Protein AF-0000000073597090 (afdb_homodimer)

pLDDT: mean 83.19, std 18.38, range [22.77, 97.94]

Sequence (238 aa):
MVLGLFCYRSVFRNMKIGVVEGKEKTKYEPANSCFFLFFLQVKAEFERRENRTFDIFQAIVYRTQVVAGINYFIKVQISDSYTGYAHLKVFQALPQEKQGPRLVSYETGKTRDDPLDYFMVLGLFCYRSVFRNMKIGVVEGKEKTKYEPANSCFFLFFLQVKAEFERRENRTFDIFQAIVYRTQVVAGINYFIKVQISDSYTGYAHLKVFQALPQEKQGPRLVSYETGKTRDDPLDYF

Foldseek 3Di:
DPPPVPPLPPVLQPDWAWEDDDPGDIDTDRDDPVVSVVQVVVQVVVCVVVVHHDPDDDHHYDYDDDAAFDWDWDWDQQDPDQQRIKTWIKTDGDVVVVDGIDTDDMDGRHGPPPDRDDD/DPPPVPPLPPVLQPDWAWEDDDPGDIDTDRDDPVVSVVQVVVQVVVCVVVVHHDPDDDHHYDYDDDAAFDWDWDWDQQDPDQQRIKTWIKTDGDVVVVDGIDTDDMDGRHGPPPDRDDD

Radius of gyration: 21.74 Å; Cα contacts (8 Å, |Δi|>4): 446; chains: 2; bounding box: 34×59×67 Å

Organism: Cairina moschata (NCBI:txid8855)

InterPro domains:
  IPR000010 Cystatin domain [PF00031] (42-111)
  IPR000010 Cystatin domain [cd00042] (41-81)
  IPR001713 Proteinase inhibitor I25A, stefin [PR00295] (46-65)
  IPR001713 Proteinase inhibitor I25A, stefin [PR00295] (66-85)
  IPR001713 Proteinase inhibitor I25A, stefin [PTHR11414] (23-119)
  IPR018073 Proteinase inhibitor I25, cystatin, conserved site [PS00287] (64-77)
  IPR046350 Cystatin superfamily [SSF54403] (42-119)

Solvent-accessible surface area (backbone atoms only — not comparable to full-atom values): 13532 Å² total; per-residue (Å²): 138,82,62,83,69,55,73,69,51,64,72,47,56,75,37,59,26,29,36,50,47,85,93,76,45,70,46,73,36,67,41,51,69,67,55,49,57,54,50,54,61,40,46,57,55,51,27,58,75,68,68,49,83,62,95,41,78,43,67,49,34,32,37,75,43,83,41,50,30,34,37,36,40,33,36,27,36,46,45,91,52,76,46,18,18,30,43,37,35,34,38,33,50,42,76,90,63,81,52,71,69,39,73,73,51,73,45,70,68,30,38,88,79,56,75,91,67,96,127,137,81,60,86,72,56,73,72,52,61,71,46,54,75,37,58,25,28,35,50,47,85,92,76,42,71,46,73,37,68,41,50,68,69,55,50,58,53,50,54,60,40,46,58,56,50,26,59,74,69,68,50,85,62,94,40,79,40,65,49,33,34,37,76,43,83,42,50,30,35,36,35,39,33,36,28,35,46,45,90,53,76,48,19,18,28,42,35,34,33,39,35,49,43,76,88,63,79,52,72,68,39,74,73,50,72,45,71,68,29,38,89,78,57,76,92,69,95,127

Secondary structure (DSSP, 8-state):
--GGGTHHHHGGGG-EEEEEETTTEEEEEEPPHHHHHHHHHHHHHHHHHHTS--S--EEEEEEEEEEEEEEEEEEEE-SSSTT-EEEEEEEEE-GGG----EEEEEEEEE-TTS-----/--GGGSTHHHHGGG-EEEEEETTTEEEEEEPPHHHHHHHHHHHHHHHHHHTS--S--EEEEEEEEEEEEEEEEEEEE-SSSTT-EEEEEEEEE-GGG----EEEEEEEEE-TTS-----

Structure (mmCIF, N/CA/C/O backbone):
data_AF-0000000073597090-model_v1
#
loop_
_entity.id
_entity.type
_entity.pdbx_description
1 polymer 'Cystatin domain-containing protein'
#
loop_
_atom_site.group_PDB
_atom_site.id
_atom_site.type_symbol
_atom_site.label_atom_id
_atom_site.label_alt_id
_atom_site.label_comp_id
_atom_site.label_asym_id
_atom_site.label_entity_id
_atom_site.label_seq_id
_atom_site.pdbx_PDB_ins_code
_atom_site.Cartn_x
_atom_site.Cartn_y
_atom_site.Cartn_z
_atom_site.occupancy
_atom_site.B_iso_or_equiv
_atom_site.auth_seq_id
_atom_site.auth_comp_id
_atom_site.auth_asym_id
_atom_site.auth_atom_id
_atom_site.pdbx_PDB_model_num
ATOM 1 N N . MET A 1 1 ? -8.562 -15.133 -33.469 1 23.02 1 MET A N 1
ATOM 2 C CA . MET A 1 1 ? -7.531 -16.078 -33.031 1 23.02 1 MET A CA 1
ATOM 3 C C . MET A 1 1 ? -7.535 -16.266 -31.531 1 23.02 1 MET A C 1
ATOM 5 O O . MET A 1 1 ? -7.141 -15.359 -30.781 1 23.02 1 MET A O 1
ATOM 9 N N . VAL A 1 2 ? -8.656 -16.797 -30.922 1 29.89 2 VAL A N 1
ATOM 10 C CA . VAL A 1 2 ? -9.453 -17.109 -29.734 1 29.89 2 VAL A CA 1
ATOM 11 C C . VAL A 1 2 ? -8.664 -18.016 -28.797 1 29.89 2 VAL A C 1
ATOM 13 O O . VAL A 1 2 ? -9.211 -18.562 -27.844 1 29.89 2 VAL A O 1
ATOM 16 N N . LEU A 1 3 ? -7.395 -18.469 -29.328 1 30.03 3 LEU A N 1
ATOM 17 C CA . LEU A 1 3 ? -6.617 -19.578 -28.781 1 30.03 3 LEU A CA 1
ATOM 18 C C . LEU A 1 3 ? -6.254 -19.312 -27.312 1 30.03 3 LEU A C 1
ATOM 20 O O . LEU A 1 3 ? -6.129 -20.25 -26.531 1 30.03 3 LEU A O 1
ATOM 24 N N . GLY A 1 4 ? -5.695 -18.125 -27.078 1 28.88 4 GLY A N 1
ATOM 25 C CA . GLY A 1 4 ? -4.859 -17.953 -25.906 1 28.88 4 GLY A CA 1
ATOM 26 C C . GLY A 1 4 ? -5.617 -18.125 -24.609 1 28.88 4 GLY A C 1
ATOM 27 O O . GLY A 1 4 ? -5.07 -17.891 -23.531 1 28.88 4 GLY A O 1
ATOM 28 N N . LEU A 1 5 ? -6.895 -18.062 -24.516 1 35.59 5 LEU A N 1
ATOM 29 C CA . LEU A 1 5 ? -7.816 -18.234 -23.391 1 35.59 5 LEU A CA 1
ATOM 30 C C . LEU A 1 5 ? -7.746 -19.656 -22.844 1 35.59 5 LEU A C 1
ATOM 32 O O . LEU A 1 5 ? -8.078 -19.891 -21.672 1 35.59 5 LEU A O 1
ATOM 36 N N . PHE A 1 6 ? -7.668 -20.688 -23.797 1 33.03 6 PHE A N 1
ATOM 37 C CA . PHE A 1 6 ? -7.961 -22.078 -23.484 1 33.03 6 PHE A CA 1
ATOM 38 C C . PHE A 1 6 ? -6.918 -22.656 -22.547 1 33.03 6 PHE A C 1
ATOM 40 O O . PHE A 1 6 ? -7.242 -23.484 -21.688 1 33.03 6 PHE A O 1
ATOM 47 N N . CYS A 1 7 ? -5.594 -22.688 -23.016 1 35.66 7 CYS A N 1
ATOM 48 C CA . CYS A 1 7 ? -4.562 -23.516 -22.391 1 35.66 7 CYS A CA 1
ATOM 49 C C . CYS A 1 7 ? -4.422 -23.172 -20.906 1 35.66 7 CYS A C 1
ATOM 51 O O . CYS A 1 7 ? -3.738 -23.875 -20.172 1 35.66 7 CYS A O 1
ATOM 53 N N . TYR A 1 8 ? -4.633 -21.953 -20.547 1 38.91 8 TYR A N 1
ATOM 54 C CA . TYR A 1 8 ? -4.465 -21.547 -19.156 1 38.91 8 TYR A CA 1
ATOM 55 C C . TYR A 1 8 ? -5.449 -22.281 -18.25 1 38.91 8 TYR A C 1
ATOM 57 O O . TYR A 1 8 ? -5.379 -22.172 -17.016 1 38.91 8 TYR A O 1
ATOM 65 N N . ARG A 1 9 ? -6.508 -22.766 -18.781 1 40.38 9 ARG A N 1
ATOM 66 C CA . ARG A 1 9 ? -7.602 -23.406 -18.047 1 40.38 9 ARG A CA 1
ATOM 67 C C . ARG A 1 9 ? -7.133 -24.672 -17.344 1 40.38 9 ARG A C 1
ATOM 69 O O . ARG A 1 9 ? -7.555 -24.953 -16.219 1 40.38 9 ARG A O 1
ATOM 76 N N . SER A 1 10 ? -6.703 -25.641 -18.141 1 41.78 10 SER A N 1
ATOM 77 C CA . SER A 1 10 ? -6.574 -27.031 -17.688 1 41.78 10 SER A CA 1
ATOM 78 C C . SER A 1 10 ? -5.5 -27.156 -16.625 1 41.78 10 SER A C 1
ATOM 80 O O . SER A 1 10 ? -5.637 -27.969 -15.688 1 41.78 10 SER A O 1
ATOM 82 N N . VAL A 1 11 ? -4.301 -26.625 -16.953 1 46.28 11 VAL A N 1
ATOM 83 C CA . VAL A 1 11 ? -3.166 -26.938 -16.094 1 46.28 11 VAL A CA 1
ATOM 84 C C . VAL A 1 11 ? -3.455 -26.484 -14.672 1 46.28 11 VAL A C 1
ATOM 86 O O . VAL A 1 11 ? -3.057 -27.141 -13.711 1 46.28 11 VAL A O 1
ATOM 89 N N . PHE A 1 12 ? -4.293 -25.453 -14.516 1 51.5 12 PHE A N 1
ATOM 90 C CA . PHE A 1 12 ? -4.449 -24.875 -13.18 1 51.5 12 PHE A CA 1
ATOM 91 C C . PHE A 1 12 ? -5.508 -25.641 -12.391 1 51.5 12 PHE A C 1
ATOM 93 O O . PHE A 1 12 ? -5.688 -25.391 -11.195 1 51.5 12 PHE A O 1
ATOM 100 N N . ARG A 1 13 ? -6.305 -26.406 -13.18 1 51.12 13 ARG A N 1
ATOM 101 C CA . ARG A 1 13 ? -7.438 -27.047 -12.523 1 51.12 13 ARG A CA 1
ATOM 102 C C . ARG A 1 13 ? -6.965 -27.953 -11.398 1 51.12 13 ARG A C 1
ATOM 104 O O . ARG A 1 13 ? -7.648 -28.109 -10.383 1 51.12 13 ARG A O 1
ATOM 111 N N . ASN A 1 14 ? -5.848 -28.531 -11.602 1 56.78 14 ASN A N 1
ATOM 112 C CA . ASN A 1 14 ? -5.508 -29.531 -10.594 1 56.78 14 ASN A CA 1
ATOM 113 C C . ASN A 1 14 ? -4.473 -29 -9.609 1 56.78 14 ASN A C 1
ATOM 115 O O . ASN A 1 14 ? -3.924 -29.75 -8.805 1 56.78 14 ASN A O 1
ATOM 119 N N . MET A 1 15 ? -4.25 -27.641 -9.68 1 69.94 15 MET A N 1
ATOM 120 C CA . MET A 1 15 ? -3.193 -27.203 -8.773 1 69.94 15 MET A CA 1
ATOM 121 C C . MET A 1 15 ? -3.775 -26.75 -7.438 1 69.94 15 MET A C 1
ATOM 123 O O . MET A 1 15 ? -4.723 -25.969 -7.402 1 69.94 15 MET A O 1
ATOM 127 N N . LYS A 1 16 ? -3.385 -27.594 -6.496 1 84 16 LYS A N 1
ATOM 128 C CA . LYS A 1 16 ? -3.783 -27.219 -5.145 1 84 16 LYS A CA 1
ATOM 129 C C . LYS A 1 16 ? -3.006 -25.984 -4.672 1 84 16 LYS A C 1
ATOM 131 O O . LYS A 1 16 ? -1.822 -25.844 -4.98 1 84 16 LYS A O 1
ATOM 136 N N . ILE A 1 17 ? -3.68 -25.109 -4.113 1 88.38 17 ILE A N 1
ATOM 137 C CA . ILE A 1 17 ? -3.049 -23.938 -3.523 1 88.38 17 ILE A CA 1
ATOM 138 C C . ILE A 1 17 ? -3.381 -23.875 -2.033 1 88.38 17 ILE A C 1
ATOM 140 O O . ILE A 1 17 ? -4.477 -24.25 -1.617 1 88.38 17 ILE A O 1
ATOM 144 N N . GLY A 1 18 ? -2.344 -23.469 -1.333 1 90.5 18 GLY A N 1
ATOM 145 C CA . GLY A 1 18 ? -2.594 -23.25 0.084 1 90.5 18 GLY A CA 1
ATOM 146 C C . GLY A 1 18 ? -3.256 -21.922 0.378 1 90.5 18 GLY A C 1
ATOM 147 O O . GLY A 1 18 ? -2.969 -20.922 -0.28 1 90.5 18 GLY A O 1
ATOM 148 N N . VAL A 1 19 ? -4.148 -21.953 1.386 1 88.56 19 VAL A N 1
ATOM 149 C CA . VAL A 1 19 ? -4.75 -20.719 1.899 1 88.56 19 VAL A CA 1
ATOM 150 C C . VAL A 1 19 ? -4.461 -20.594 3.393 1 88.56 19 VAL A C 1
ATOM 152 O O . VAL A 1 19 ? -4.734 -21.516 4.168 1 88.56 19 VAL A O 1
ATOM 155 N N . VAL A 1 20 ? -3.898 -19.484 3.73 1 88.31 20 VAL A N 1
ATOM 156 C CA . VAL A 1 20 ? -3.613 -19.25 5.141 1 88.31 20 VAL A CA 1
ATOM 157 C C . VAL A 1 20 ? -4.863 -18.719 5.84 1 88.31 20 VAL A C 1
ATOM 159 O O . VAL A 1 20 ? -5.391 -17.672 5.48 1 88.31 20 VAL A O 1
ATOM 162 N N . GLU A 1 21 ? -5.32 -19.516 6.664 1 80.69 21 GLU A N 1
ATOM 163 C CA . GLU A 1 21 ? -6.48 -19.141 7.469 1 80.69 21 GLU A CA 1
ATOM 164 C C . GLU A 1 21 ? -6.07 -18.719 8.875 1 80.69 21 GLU A C 1
ATOM 166 O O . GLU A 1 21 ? -5.449 -19.5 9.602 1 80.69 21 GLU A O 1
ATOM 171 N N . GLY A 1 22 ? -6.516 -17.562 9.273 1 71.06 22 GLY A N 1
ATOM 172 C CA . GLY A 1 22 ? -6.125 -17.062 10.586 1 71.06 22 GLY A CA 1
ATOM 173 C C . GLY A 1 22 ? -4.637 -16.797 10.695 1 71.06 22 GLY A C 1
ATOM 174 O O . GLY A 1 22 ? -4.031 -16.219 9.789 1 71.06 22 GLY A O 1
ATOM 175 N N . LYS A 1 23 ? -3.967 -17.062 11.891 1 66.44 23 LYS A N 1
ATOM 176 C CA . LYS A 1 23 ? -2.564 -16.734 12.148 1 66.44 23 LYS A CA 1
ATOM 177 C C . LYS A 1 23 ? -1.652 -17.859 11.672 1 66.44 23 LYS A C 1
ATOM 179 O O . LYS A 1 23 ? -0.468 -17.641 11.414 1 66.44 23 LYS A O 1
ATOM 184 N N . GLU A 1 24 ? -2.121 -19.047 11.445 1 70.88 24 GLU A N 1
ATOM 185 C CA . GLU A 1 24 ? -1.062 -20.031 11.211 1 70.88 24 GLU A CA 1
ATOM 186 C C . GLU A 1 24 ? -1.581 -21.234 10.422 1 70.88 24 GLU A C 1
ATOM 188 O O . GLU A 1 24 ? -0.804 -22.094 10.023 1 70.88 24 GLU A O 1
ATOM 193 N N . LYS A 1 25 ? -2.771 -21.328 10.211 1 81.06 25 LYS A N 1
ATOM 194 C CA . LYS A 1 25 ? -3.242 -22.578 9.609 1 81.06 25 LYS A CA 1
ATOM 195 C C . LYS A 1 25 ? -3.371 -22.438 8.102 1 81.06 25 LYS A C 1
ATOM 197 O O . LYS A 1 25 ? -3.971 -21.484 7.605 1 81.06 25 LYS A O 1
ATOM 202 N N . THR A 1 26 ? -2.598 -23.391 7.438 1 88.38 26 THR A N 1
ATOM 203 C CA . THR A 1 26 ? -2.697 -23.438 5.98 1 88.38 26 THR A CA 1
ATOM 204 C C . THR A 1 26 ? -3.578 -24.594 5.531 1 88.38 26 THR A C 1
ATOM 206 O O . THR A 1 26 ? -3.402 -25.734 5.988 1 88.38 26 THR A O 1
ATOM 209 N N . LYS A 1 27 ? -4.598 -24.297 4.766 1 90.12 27 LYS A N 1
ATOM 210 C CA . LYS A 1 27 ? -5.449 -25.312 4.148 1 90.12 27 LYS A CA 1
ATOM 211 C C . LYS A 1 27 ? -5.23 -25.359 2.637 1 90.12 27 LYS A C 1
ATOM 213 O O . LYS A 1 27 ? -5.25 -24.328 1.968 1 90.12 27 LYS A O 1
ATOM 218 N N . TYR A 1 28 ? -4.977 -26.516 2.244 1 88.62 28 TYR A N 1
ATOM 219 C CA . TYR A 1 28 ? -4.762 -26.672 0.81 1 88.62 28 TYR A CA 1
ATOM 220 C C . TYR A 1 28 ? -6.059 -27.031 0.099 1 88.62 28 TYR A C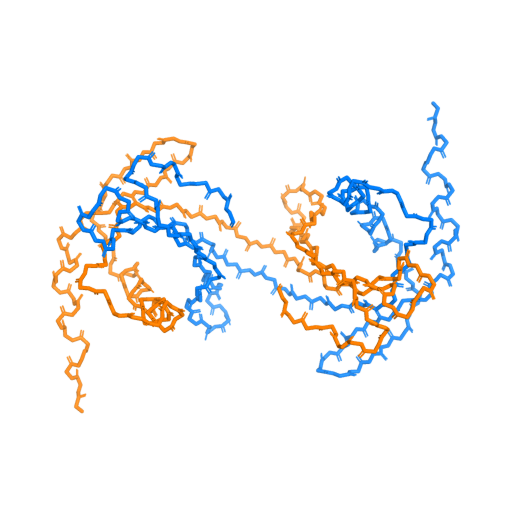 1
ATOM 222 O O . TYR A 1 28 ? -6.766 -27.953 0.523 1 88.62 28 TYR A O 1
ATOM 230 N N . GLU A 1 29 ? -6.422 -26.297 -0.803 1 84.69 29 GLU A N 1
ATOM 231 C CA . GLU A 1 29 ? -7.633 -26.516 -1.588 1 84.69 29 GLU A CA 1
ATOM 232 C C . GLU A 1 29 ? -7.375 -26.281 -3.074 1 84.69 29 GLU A C 1
ATOM 234 O O . GLU A 1 29 ? -6.371 -25.672 -3.449 1 84.69 29 GLU A O 1
ATOM 239 N N . PRO A 1 30 ? -8.25 -26.984 -3.838 1 81.69 30 PRO A N 1
ATOM 240 C CA . PRO A 1 30 ? -8.102 -26.672 -5.262 1 81.69 30 PRO A CA 1
ATOM 241 C C . PRO A 1 30 ? -8.25 -25.188 -5.566 1 81.69 30 PRO A C 1
ATOM 243 O O . PRO A 1 30 ? -9.086 -24.516 -4.957 1 81.69 30 PRO A O 1
ATOM 246 N N . ALA A 1 31 ? -7.305 -24.781 -6.316 1 76.25 31 ALA A N 1
ATOM 247 C CA . ALA A 1 31 ? -7.402 -23.375 -6.668 1 76.25 31 ALA A CA 1
ATOM 248 C C . ALA A 1 31 ? -8.656 -23.094 -7.492 1 76.25 31 ALA A C 1
ATOM 250 O O . ALA A 1 31 ? -9 -23.875 -8.391 1 76.25 31 ALA A O 1
ATOM 251 N N . ASN A 1 32 ? -9.281 -22.109 -6.977 1 76.88 32 ASN A N 1
ATOM 252 C CA . ASN A 1 32 ? -10.461 -21.719 -7.754 1 76.88 32 ASN A CA 1
ATOM 253 C C . ASN A 1 32 ? -10.078 -20.969 -9.016 1 76.88 32 ASN A C 1
ATOM 255 O O . ASN A 1 32 ? -8.977 -20.406 -9.109 1 76.88 32 ASN A O 1
ATOM 259 N N . SER A 1 33 ? -10.93 -21.172 -9.984 1 73.44 33 SER A N 1
ATOM 260 C CA . SER A 1 33 ? -10.688 -20.547 -11.289 1 73.44 33 SER A CA 1
ATOM 261 C C . SER A 1 33 ? -10.492 -19.047 -11.156 1 73.44 33 SER A C 1
ATOM 263 O O . SER A 1 33 ? -9.688 -18.453 -11.875 1 73.44 33 SER A O 1
ATOM 265 N N . CYS A 1 34 ? -11.227 -18.438 -10.234 1 72.88 34 CYS A N 1
ATOM 266 C CA . CYS A 1 34 ? -11.148 -16.984 -10.07 1 72.88 34 CYS A CA 1
ATOM 267 C C . CYS A 1 34 ? -9.742 -16.562 -9.648 1 72.88 34 CYS A C 1
ATOM 269 O O . CYS A 1 34 ? -9.203 -15.586 -10.172 1 72.88 34 CYS A O 1
ATOM 271 N N . PHE A 1 35 ? -9.148 -17.281 -8.789 1 81.12 35 PHE A N 1
ATOM 272 C CA . PHE A 1 35 ? -7.801 -16.969 -8.336 1 81.12 35 PHE A CA 1
ATOM 273 C C . PHE A 1 35 ? -6.801 -17.078 -9.477 1 81.12 35 PHE A C 1
ATOM 275 O O . PHE A 1 35 ? -5.961 -16.188 -9.656 1 81.12 35 PHE A O 1
ATOM 282 N N . PHE A 1 36 ? -6.949 -18.016 -10.242 1 78.5 36 PHE A N 1
ATOM 283 C CA . PHE A 1 36 ? -5.945 -18.266 -11.273 1 78.5 36 PHE A CA 1
ATOM 284 C C . PHE A 1 36 ? -6.023 -17.203 -12.367 1 78.5 36 PHE A C 1
ATOM 286 O O . PHE A 1 36 ? -4.996 -16.781 -12.898 1 78.5 36 PHE A O 1
ATOM 293 N N . LEU A 1 37 ? -7.238 -16.938 -12.68 1 77 37 LEU A N 1
ATOM 294 C CA . LEU A 1 37 ? -7.383 -15.867 -13.664 1 77 37 LEU A CA 1
ATOM 295 C C . LEU A 1 37 ? -6.703 -14.594 -13.18 1 77 37 LEU A C 1
ATOM 297 O O . LEU A 1 37 ? -5.973 -13.945 -13.93 1 77 37 LEU A O 1
ATOM 301 N N . PHE A 1 38 ? -7.027 -14.352 -11.977 1 82.88 38 PHE A N 1
ATOM 302 C CA . PHE A 1 38 ? -6.438 -13.211 -11.281 1 82.88 38 PHE A CA 1
ATOM 303 C C . PHE A 1 38 ? -4.918 -13.328 -11.25 1 82.88 38 PHE A C 1
ATOM 305 O O . PHE A 1 38 ? -4.211 -12.375 -11.586 1 82.88 38 PHE A O 1
ATOM 312 N N . PHE A 1 39 ? -4.418 -14.469 -11.039 1 85.62 39 PHE A N 1
ATOM 313 C CA . PHE A 1 39 ? -3.006 -14.75 -10.812 1 85.62 39 PHE A CA 1
ATOM 314 C C . PHE A 1 39 ? -2.223 -14.672 -12.117 1 85.62 39 PHE A C 1
ATOM 316 O O . PHE A 1 39 ? -1.116 -14.133 -12.148 1 85.62 39 PHE A O 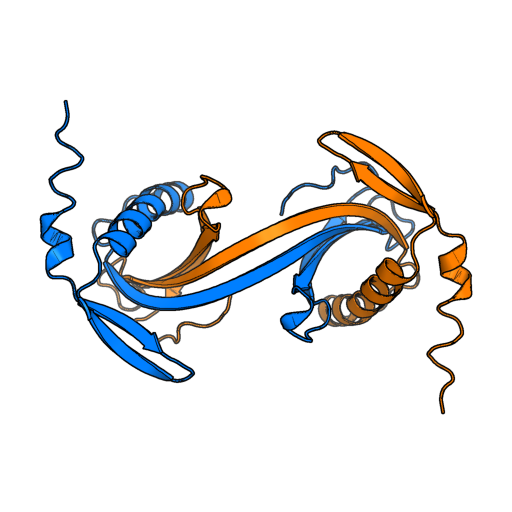1
ATOM 323 N N . LEU A 1 40 ? -2.775 -15.039 -13.117 1 82.06 40 LEU A N 1
ATOM 324 C CA . LEU A 1 40 ? -2.082 -15.047 -14.406 1 82.06 40 LEU A CA 1
ATOM 325 C C . LEU A 1 40 ? -1.907 -13.633 -14.938 1 82.06 40 LEU A C 1
ATOM 327 O O . LEU A 1 40 ? -0.925 -13.336 -15.617 1 82.06 40 LEU A O 1
ATOM 331 N N . GLN A 1 41 ? -2.857 -12.828 -14.641 1 86.5 41 GLN A N 1
ATOM 332 C CA . GLN A 1 41 ? -2.732 -11.438 -15.062 1 86.5 41 GLN A CA 1
ATOM 333 C C . GLN A 1 41 ? -1.528 -10.773 -14.406 1 86.5 41 GLN A C 1
ATOM 335 O O . GLN A 1 41 ? -0.873 -9.922 -15.016 1 86.5 41 GLN A O 1
ATOM 340 N N . VAL A 1 42 ? -1.227 -11.164 -13.297 1 92.12 42 VAL A N 1
ATOM 341 C CA . VAL A 1 42 ? -0.156 -10.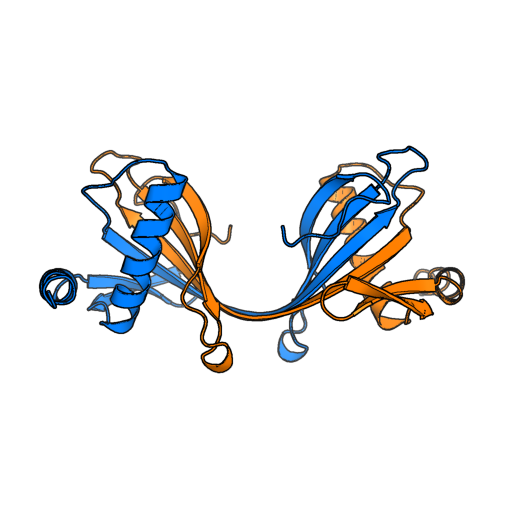523 -12.539 1 92.12 42 VAL A CA 1
ATOM 342 C C . VAL A 1 42 ? 1.197 -11.055 -13.008 1 92.12 42 VAL A C 1
ATOM 344 O O . VAL A 1 42 ? 2.225 -10.391 -12.836 1 92.12 42 VAL A O 1
ATOM 347 N N . LYS A 1 43 ? 1.192 -12.203 -13.617 1 92.69 43 LYS A N 1
ATOM 348 C CA . LYS A 1 43 ? 2.443 -12.773 -14.109 1 92.69 43 LYS A CA 1
ATOM 349 C C . LYS A 1 43 ? 3.084 -11.867 -15.164 1 92.69 43 LYS A C 1
ATOM 351 O O . LYS A 1 43 ? 4.289 -11.617 -15.117 1 92.69 43 LYS A O 1
ATOM 356 N N . ALA A 1 44 ? 2.281 -11.445 -16.062 1 91.38 44 ALA A N 1
ATOM 357 C CA . ALA A 1 44 ? 2.791 -10.594 -17.141 1 91.38 44 ALA A CA 1
ATOM 358 C C . ALA A 1 44 ? 3.457 -9.344 -16.562 1 91.38 44 ALA A C 1
ATOM 360 O O . ALA A 1 44 ? 4.539 -8.953 -17.016 1 91.38 44 ALA A O 1
ATOM 361 N N . GLU A 1 45 ? 2.752 -8.758 -15.68 1 93.88 45 GLU A N 1
ATOM 362 C CA . GLU A 1 45 ? 3.303 -7.559 -15.062 1 93.88 45 GLU A CA 1
ATOM 363 C C . GLU A 1 45 ? 4.586 -7.867 -14.297 1 93.88 45 GLU A C 1
ATOM 365 O O . GLU A 1 45 ? 5.547 -7.098 -14.344 1 93.88 45 GLU A O 1
ATOM 370 N N . PHE A 1 46 ? 4.645 -8.906 -13.641 1 95.94 46 PHE A N 1
ATOM 371 C CA . PHE A 1 46 ? 5.824 -9.328 -12.898 1 95.94 46 PHE A CA 1
ATOM 372 C C . PHE A 1 46 ? 7.008 -9.539 -13.836 1 95.94 46 PHE A C 1
ATOM 374 O O . PHE A 1 46 ? 8.109 -9.047 -13.57 1 95.94 46 PHE A O 1
ATOM 381 N N . GLU A 1 47 ? 6.742 -10.133 -14.891 1 96.38 47 GLU A N 1
ATOM 382 C CA . GLU A 1 47 ? 7.785 -10.398 -15.875 1 96.38 47 GLU A CA 1
ATOM 383 C C . GLU A 1 47 ? 8.289 -9.109 -16.516 1 96.38 47 GLU A C 1
ATOM 385 O O . GLU A 1 47 ? 9.484 -8.961 -16.766 1 96.38 47 GLU A O 1
ATOM 390 N N . ARG A 1 48 ? 7.438 -8.258 -16.734 1 94.38 48 ARG A N 1
ATOM 391 C CA . ARG A 1 48 ? 7.836 -6.961 -17.281 1 94.38 48 ARG A CA 1
ATOM 392 C C . ARG A 1 48 ? 8.742 -6.215 -16.312 1 94.38 48 ARG A C 1
ATOM 394 O O . ARG A 1 48 ? 9.773 -5.668 -16.703 1 94.38 48 ARG A O 1
ATOM 401 N N . ARG A 1 49 ? 8.391 -6.262 -15.125 1 94.25 49 ARG A N 1
ATOM 402 C CA . ARG A 1 49 ? 9.164 -5.527 -14.125 1 94.25 49 ARG A CA 1
ATOM 403 C C . ARG A 1 49 ? 10.516 -6.184 -13.883 1 94.25 49 ARG A C 1
ATOM 405 O O . ARG A 1 49 ? 11.523 -5.496 -13.68 1 94.25 49 ARG A O 1
ATOM 412 N N . GLU A 1 50 ? 10.57 -7.434 -13.867 1 95.94 50 GLU A N 1
ATOM 413 C CA . GLU A 1 50 ? 11.82 -8.18 -13.703 1 95.94 50 GLU A CA 1
ATOM 414 C C . GLU A 1 50 ? 12.617 -8.211 -15 1 95.94 50 GLU A C 1
ATOM 416 O O . GLU A 1 50 ? 13.781 -8.609 -15.008 1 95.94 50 GLU A O 1
ATOM 421 N N . ASN A 1 51 ? 11.977 -7.758 -15.984 1 95.5 51 ASN A N 1
ATOM 422 C CA . ASN A 1 51 ? 12.578 -7.758 -17.312 1 95.5 51 ASN A CA 1
ATOM 423 C C . ASN A 1 51 ? 13.078 -9.148 -17.703 1 95.5 51 ASN A C 1
ATOM 425 O O . ASN A 1 51 ? 14.219 -9.289 -18.156 1 95.5 51 ASN A O 1
ATOM 429 N N . ARG A 1 52 ? 12.328 -10.188 -17.484 1 95.25 52 ARG A N 1
ATOM 430 C CA . ARG A 1 52 ? 12.594 -11.57 -17.875 1 95.25 52 ARG A CA 1
ATOM 431 C C . ARG A 1 52 ? 11.328 -12.414 -17.797 1 95.25 52 ARG A C 1
ATOM 433 O O . ARG A 1 52 ? 10.352 -12.016 -17.172 1 95.25 52 ARG A O 1
ATOM 440 N N . THR A 1 53 ? 11.359 -13.531 -18.453 1 94.81 53 THR A N 1
ATOM 441 C CA . THR A 1 53 ? 10.25 -14.477 -18.406 1 94.81 53 THR A CA 1
ATOM 442 C C . THR A 1 53 ? 10.555 -15.625 -17.438 1 94.81 53 THR A C 1
ATOM 444 O O . THR A 1 53 ? 11.719 -15.906 -17.156 1 94.81 53 THR A O 1
ATOM 447 N N . PHE A 1 54 ? 9.562 -16.172 -16.953 1 93.69 54 PHE A N 1
ATOM 448 C CA . PHE A 1 54 ? 9.703 -17.281 -16.016 1 93.69 54 PHE A CA 1
ATOM 449 C C . PHE A 1 54 ? 8.977 -18.516 -16.531 1 93.69 54 PHE A C 1
ATOM 451 O O . PHE A 1 54 ? 7.766 -18.469 -16.766 1 93.69 54 PHE A O 1
ATOM 458 N N . ASP A 1 55 ? 9.703 -19.578 -16.641 1 93.94 55 ASP A N 1
ATOM 459 C CA . ASP A 1 55 ? 9.102 -20.844 -17.062 1 93.94 55 ASP A CA 1
ATOM 460 C C . ASP A 1 55 ? 8.227 -21.438 -15.961 1 93.94 55 ASP A C 1
ATOM 462 O O . ASP A 1 55 ? 7.246 -22.141 -16.25 1 93.94 55 ASP A O 1
ATOM 466 N N . ILE A 1 56 ? 8.68 -21.234 -14.812 1 93.44 56 ILE A N 1
ATOM 467 C CA . ILE A 1 56 ? 7.914 -21.656 -13.641 1 93.44 56 ILE A CA 1
ATOM 468 C C . ILE A 1 56 ? 7.266 -20.438 -12.984 1 93.44 56 ILE A C 1
ATOM 470 O O . ILE A 1 56 ? 7.918 -19.422 -12.797 1 93.44 56 ILE A O 1
ATOM 474 N N . PHE A 1 57 ? 6.039 -20.531 -12.68 1 93.75 57 PHE A N 1
ATOM 475 C CA . PHE A 1 57 ? 5.262 -19.516 -11.977 1 93.75 57 PHE A CA 1
ATOM 476 C C . PHE A 1 57 ? 4.055 -20.141 -11.281 1 93.75 57 PHE A C 1
ATOM 478 O O . PHE A 1 57 ? 2.93 -20.047 -11.773 1 93.75 57 PHE A O 1
ATOM 485 N N . GLN A 1 58 ? 4.363 -20.766 -10.156 1 92.38 58 GLN A N 1
ATOM 486 C CA . GLN A 1 58 ? 3.354 -21.578 -9.484 1 92.38 58 GLN A CA 1
ATOM 487 C C . GLN A 1 58 ? 3.014 -21 -8.109 1 92.38 58 GLN A C 1
ATOM 489 O O . GLN A 1 58 ? 3.891 -20.859 -7.258 1 92.38 58 GLN A O 1
ATOM 494 N N . ALA A 1 59 ? 1.77 -20.672 -7.984 1 93.69 59 ALA A N 1
ATOM 495 C CA . ALA A 1 59 ? 1.313 -20.219 -6.676 1 93.69 59 ALA A CA 1
ATOM 496 C C . ALA A 1 59 ? 1.322 -21.359 -5.656 1 93.69 59 ALA A C 1
ATOM 498 O O . ALA A 1 59 ? 0.77 -22.422 -5.914 1 93.69 59 ALA A O 1
ATOM 499 N N . ILE A 1 60 ? 1.91 -21.125 -4.551 1 93.62 60 ILE A N 1
ATOM 500 C CA . ILE A 1 60 ? 2.072 -22.156 -3.537 1 93.62 60 ILE A CA 1
ATOM 501 C C . ILE A 1 60 ? 1.052 -21.953 -2.42 1 93.62 60 ILE A C 1
ATOM 503 O O . ILE A 1 60 ? 0.359 -22.891 -2.021 1 93.62 60 ILE A O 1
ATOM 507 N N . VAL A 1 61 ? 0.985 -20.812 -1.874 1 93.31 61 VAL A N 1
ATOM 508 C CA . VAL A 1 61 ? 0.082 -20.438 -0.788 1 93.31 61 VAL A CA 1
ATOM 509 C C . VAL A 1 61 ? -0.206 -18.953 -0.836 1 93.31 61 VAL A C 1
ATOM 511 O O . VAL A 1 61 ? 0.623 -18.156 -1.307 1 93.31 61 VAL A O 1
ATOM 514 N N . TYR A 1 62 ? -1.399 -18.594 -0.346 1 93.06 62 TYR A N 1
ATOM 515 C CA . TYR A 1 62 ? -1.675 -17.156 -0.293 1 93.06 62 TYR A CA 1
ATOM 516 C C . TYR A 1 62 ? -2.51 -16.812 0.932 1 93.06 62 TYR A C 1
ATOM 518 O O . TYR A 1 62 ? -3.109 -17.688 1.555 1 93.06 62 TYR A O 1
ATOM 526 N N . ARG A 1 63 ? -2.412 -15.617 1.251 1 92.75 63 ARG A N 1
ATOM 527 C CA . ARG A 1 63 ? -3.193 -14.992 2.316 1 92.75 63 ARG A CA 1
ATOM 528 C C . ARG A 1 63 ? -3.873 -13.719 1.827 1 92.75 63 ARG A C 1
ATOM 530 O O . ARG A 1 63 ? -3.289 -12.961 1.055 1 92.75 63 ARG A O 1
ATOM 537 N N . THR A 1 64 ? -5.086 -13.547 2.326 1 91.38 64 THR A N 1
ATOM 538 C CA . THR A 1 64 ? -5.805 -12.336 1.931 1 91.38 64 THR A CA 1
ATOM 539 C C . THR A 1 64 ? -5.926 -11.375 3.105 1 91.38 64 THR A C 1
ATOM 541 O O . THR A 1 64 ? -5.934 -11.789 4.266 1 91.38 64 THR A O 1
ATOM 544 N N . GLN A 1 65 ? -6.012 -10.07 2.775 1 88.75 65 GLN A N 1
ATOM 545 C CA . GLN A 1 65 ? -6.277 -9.016 3.742 1 88.75 65 GLN A CA 1
ATOM 546 C C . GLN A 1 65 ? -7.246 -7.98 3.172 1 88.75 65 GLN A C 1
ATOM 548 O O . GLN A 1 65 ? -6.957 -7.34 2.158 1 88.75 65 GLN A O 1
ATOM 553 N N . VAL A 1 66 ? -8.398 -7.879 3.838 1 89.5 66 VAL A N 1
ATOM 554 C CA . VAL A 1 66 ? -9.336 -6.836 3.441 1 89.5 66 VAL A CA 1
ATOM 555 C C . VAL A 1 66 ? -8.781 -5.469 3.83 1 89.5 66 VAL A C 1
ATOM 557 O O . VAL A 1 66 ? -8.375 -5.258 4.977 1 89.5 66 VAL A O 1
ATOM 560 N N . VAL A 1 67 ? -8.688 -4.648 2.797 1 89.19 67 VAL A N 1
ATOM 561 C CA . VAL A 1 67 ? -8.258 -3.277 3.053 1 89.19 67 VAL A CA 1
ATOM 562 C C . VAL A 1 67 ? -9.352 -2.303 2.627 1 89.19 67 VAL A C 1
ATOM 564 O O . VAL A 1 67 ? -9.859 -2.377 1.504 1 89.19 67 VAL A O 1
ATOM 567 N N . ALA A 1 68 ? -9.766 -1.488 3.537 1 91.12 68 ALA A N 1
ATOM 568 C CA . ALA A 1 68 ? -10.773 -0.459 3.291 1 91.12 68 ALA A CA 1
ATOM 569 C C . ALA A 1 68 ? -10.461 0.811 4.078 1 91.12 68 ALA A C 1
ATOM 571 O O . ALA A 1 68 ? -10.32 0.772 5.301 1 91.12 68 ALA A O 1
ATOM 572 N N . GLY A 1 69 ? -10.289 1.934 3.34 1 91.56 69 GLY A N 1
ATOM 573 C CA . GLY A 1 69 ? -9.984 3.201 3.986 1 91.56 69 GLY A CA 1
ATOM 574 C C . GLY A 1 69 ? -9.602 4.293 3.006 1 91.56 69 GLY A C 1
ATOM 575 O O . GLY A 1 69 ? -10.086 4.32 1.876 1 91.56 69 GLY A O 1
ATOM 576 N N . ILE A 1 70 ? -8.852 5.223 3.533 1 91.75 70 ILE A N 1
ATOM 577 C CA . ILE A 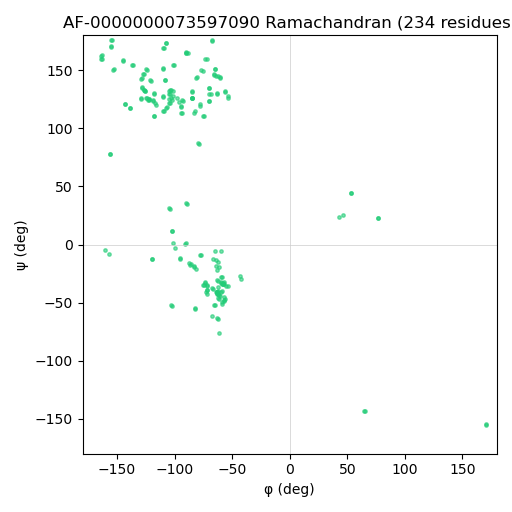1 70 ? -8.445 6.375 2.736 1 91.75 70 ILE A CA 1
ATOM 578 C C . ILE A 1 70 ? -6.934 6.566 2.84 1 91.75 70 ILE A C 1
ATOM 580 O O . ILE A 1 70 ? -6.375 6.574 3.941 1 91.75 70 ILE A O 1
ATOM 584 N N . ASN A 1 71 ? -6.363 6.598 1.656 1 92.75 71 ASN A N 1
ATOM 585 C CA . ASN A 1 71 ? -4.984 7.074 1.607 1 92.75 71 ASN A CA 1
ATOM 586 C C . ASN A 1 71 ? -4.918 8.594 1.533 1 92.75 71 ASN A C 1
ATOM 588 O O . ASN A 1 71 ? -5.617 9.211 0.728 1 92.75 71 ASN A O 1
ATOM 592 N N . TYR A 1 72 ? -4.102 9.164 2.377 1 92.75 72 TYR A N 1
ATOM 593 C CA . TYR A 1 72 ? -3.764 10.578 2.318 1 92.75 72 TYR A CA 1
ATOM 594 C C . TYR A 1 72 ? -2.344 10.781 1.798 1 92.75 72 TYR A C 1
ATOM 596 O O . TYR A 1 72 ? -1.382 10.305 2.402 1 92.75 72 TYR A O 1
ATOM 604 N N . PHE A 1 73 ? -2.199 11.445 0.684 1 95.19 73 PHE A N 1
ATOM 605 C CA . PHE A 1 73 ? -0.909 11.938 0.219 1 95.19 73 PHE A CA 1
ATOM 606 C C . PHE A 1 73 ? -0.698 13.391 0.648 1 95.19 73 PHE A C 1
ATOM 608 O O . PHE A 1 73 ? -1.453 14.273 0.246 1 95.19 73 PHE A O 1
ATOM 615 N N . ILE A 1 74 ? 0.312 13.539 1.419 1 94.88 74 ILE A N 1
ATOM 616 C CA . ILE A 1 74 ? 0.473 14.852 2.047 1 94.88 74 ILE A CA 1
ATOM 617 C C . ILE A 1 74 ? 1.851 15.414 1.712 1 94.88 74 ILE A C 1
ATOM 619 O O . ILE A 1 74 ? 2.869 14.75 1.915 1 94.88 74 ILE A O 1
ATOM 623 N N . LYS A 1 75 ? 1.852 16.531 1.209 1 96.25 75 LYS A N 1
ATOM 624 C CA . LYS A 1 75 ? 3.094 17.297 1.117 1 96.25 75 LYS A CA 1
ATOM 625 C C . LYS A 1 75 ? 3.369 18.062 2.41 1 96.25 75 LYS A C 1
ATOM 627 O O . LYS A 1 75 ? 2.525 18.828 2.873 1 96.25 75 LYS A O 1
ATOM 632 N N . VAL A 1 76 ? 4.57 17.828 2.922 1 96.38 76 VAL A N 1
ATOM 633 C CA . VAL A 1 76 ? 4.922 18.391 4.219 1 96.38 76 VAL A CA 1
ATOM 634 C C . VAL A 1 76 ? 6.234 19.172 4.105 1 96.38 76 VAL A C 1
ATOM 636 O O . VAL A 1 76 ? 7.199 18.672 3.516 1 96.38 76 VAL A O 1
ATOM 639 N N . GLN A 1 77 ? 6.234 20.312 4.629 1 96.38 77 GLN A N 1
ATOM 640 C CA . GLN A 1 77 ? 7.492 21.031 4.797 1 96.38 77 GLN A CA 1
ATOM 641 C C . GLN A 1 77 ? 8.195 20.609 6.082 1 96.38 77 GLN A C 1
ATOM 643 O O . GLN A 1 77 ? 7.609 20.672 7.164 1 96.38 77 GLN A O 1
ATOM 648 N N . ILE A 1 78 ? 9.461 20.203 5.867 1 97.38 78 ILE A N 1
ATOM 649 C CA . ILE A 1 78 ? 10.141 19.688 7.051 1 97.38 78 ILE A CA 1
ATOM 650 C C . ILE A 1 78 ? 11.383 20.531 7.344 1 97.38 78 ILE A C 1
ATOM 652 O O . ILE A 1 78 ? 12.016 20.359 8.383 1 97.38 78 ILE A O 1
ATOM 656 N N . SER A 1 79 ? 11.75 21.312 6.449 1 97.06 79 SER A N 1
ATOM 657 C CA . SER A 1 79 ? 12.812 22.297 6.684 1 97.06 79 SER A CA 1
ATOM 658 C C . SER A 1 79 ? 12.68 23.5 5.75 1 97.06 79 SER A C 1
ATOM 660 O O . SER A 1 79 ? 11.812 23.5 4.871 1 97.06 79 SER A O 1
ATOM 662 N N . ASP A 1 80 ? 13.555 24.469 5.949 1 96.44 80 ASP A N 1
ATOM 663 C CA . ASP A 1 80 ? 13.508 25.672 5.133 1 96.44 80 ASP A CA 1
ATOM 664 C C . ASP A 1 80 ? 14.383 25.531 3.889 1 96.44 80 ASP A C 1
ATOM 666 O O . ASP A 1 80 ? 14.43 26.422 3.049 1 96.44 80 ASP A O 1
ATOM 670 N N . SER A 1 81 ? 14.977 24.422 3.754 1 96.88 81 SER A N 1
ATOM 671 C CA . SER A 1 81 ? 15.781 24.203 2.561 1 96.88 81 SER A CA 1
ATOM 672 C C . SER A 1 81 ? 14.906 23.984 1.331 1 96.88 81 SER A C 1
ATOM 674 O O . SER A 1 81 ? 13.711 23.703 1.454 1 96.88 81 SER A O 1
ATOM 676 N N . TYR A 1 82 ? 15.508 24.188 0.159 1 97.69 82 TYR A N 1
ATOM 677 C CA . TYR A 1 82 ? 14.812 24 -1.108 1 97.69 82 TYR A CA 1
ATOM 678 C C . TYR A 1 82 ? 14.273 22.578 -1.232 1 97.69 82 TYR A C 1
ATOM 680 O O . TYR A 1 82 ? 13.18 22.375 -1.774 1 97.69 82 TYR A O 1
ATOM 688 N N . THR A 1 83 ? 14.945 21.609 -0.7 1 97.88 83 THR A N 1
ATOM 689 C CA . THR A 1 83 ? 14.516 20.203 -0.711 1 97.88 83 THR A CA 1
ATOM 690 C C . THR A 1 83 ? 13.992 19.797 0.66 1 97.88 83 THR A C 1
ATOM 692 O O . THR A 1 83 ? 14.203 18.656 1.091 1 97.88 83 THR A O 1
ATOM 695 N N . GLY A 1 84 ? 13.43 20.812 1.3 1 97.75 84 GLY A N 1
ATOM 696 C CA . GLY A 1 84 ? 12.945 20.609 2.656 1 97.75 84 GLY A CA 1
ATOM 697 C C . GLY A 1 84 ? 11.508 20.141 2.715 1 97.75 84 GLY A C 1
ATOM 698 O O . GLY A 1 84 ? 10.75 20.562 3.592 1 97.75 84 GLY A O 1
ATOM 699 N N . TYR A 1 85 ? 11.141 19.312 1.71 1 97.81 85 TYR A N 1
ATOM 700 C CA . TYR A 1 85 ? 9.773 18.797 1.681 1 97.81 85 TYR A CA 1
ATOM 701 C C . TYR A 1 85 ? 9.766 17.266 1.638 1 97.81 85 TYR A C 1
ATOM 703 O O . TYR A 1 85 ? 10.703 16.656 1.131 1 97.81 85 TYR A O 1
ATOM 711 N N . ALA A 1 86 ? 8.734 16.719 2.197 1 97.69 86 ALA A N 1
ATOM 712 C CA . ALA A 1 86 ? 8.469 15.289 2.15 1 97.69 86 ALA A CA 1
ATOM 713 C C . ALA A 1 86 ? 7.066 15.008 1.623 1 97.69 86 ALA A C 1
ATOM 715 O O . ALA A 1 86 ? 6.152 15.805 1.813 1 97.69 86 ALA A O 1
ATOM 716 N N . HIS A 1 87 ? 6.895 13.984 0.962 1 97.94 87 HIS A N 1
ATOM 717 C CA . HIS A 1 87 ? 5.59 13.422 0.621 1 97.94 87 HIS A CA 1
ATOM 718 C C . HIS A 1 87 ? 5.285 12.195 1.465 1 97.94 87 HIS A C 1
ATOM 720 O O . HIS A 1 87 ? 6.043 11.219 1.446 1 97.94 87 HIS A O 1
ATOM 726 N N . LEU A 1 88 ? 4.199 12.305 2.145 1 96.94 88 LEU A N 1
ATOM 727 C CA . LEU A 1 88 ? 3.797 11.203 3.012 1 96.94 88 LEU A CA 1
ATOM 728 C C . LEU A 1 88 ? 2.59 10.469 2.434 1 96.94 88 LEU A C 1
ATOM 730 O O . LEU A 1 88 ? 1.676 11.102 1.896 1 96.94 88 LEU A O 1
ATOM 734 N N . LYS A 1 89 ? 2.611 9.219 2.578 1 95.5 89 LYS A N 1
ATOM 735 C CA . LYS A 1 89 ? 1.423 8.391 2.385 1 95.5 89 LYS A CA 1
ATOM 736 C C . LYS A 1 89 ? 0.92 7.836 3.713 1 95.5 89 LYS A C 1
ATOM 738 O O . LYS A 1 89 ? 1.61 7.047 4.363 1 95.5 89 LYS A O 1
ATOM 743 N N . VAL A 1 90 ? -0.272 8.297 4.062 1 94.31 90 VAL A N 1
ATOM 744 C CA . VAL A 1 90 ? -0.88 7.898 5.328 1 94.31 90 VAL A CA 1
ATOM 745 C C . VAL A 1 90 ? -2.184 7.152 5.062 1 94.31 90 VAL A C 1
ATOM 747 O O . VAL A 1 90 ? -3.027 7.617 4.289 1 94.31 90 VAL A O 1
ATOM 750 N N . PHE A 1 91 ? -2.318 6.023 5.688 1 93.12 91 PHE A N 1
ATOM 751 C CA . PHE A 1 91 ? -3.539 5.238 5.547 1 93.12 91 PHE A CA 1
ATOM 752 C C . PHE A 1 91 ? -4.41 5.363 6.793 1 93.12 91 PHE A C 1
ATOM 754 O O . PHE A 1 91 ? -3.916 5.234 7.918 1 93.12 91 PHE A O 1
ATOM 761 N N . GLN A 1 92 ? -5.645 5.68 6.535 1 91.12 92 GLN A N 1
ATOM 762 C CA . GLN A 1 92 ? -6.668 5.672 7.578 1 91.12 92 GLN A CA 1
ATOM 763 C C . GLN A 1 92 ? -7.762 4.656 7.27 1 91.12 92 GLN A C 1
ATOM 765 O O . GLN A 1 92 ? -8.547 4.844 6.336 1 91.12 92 G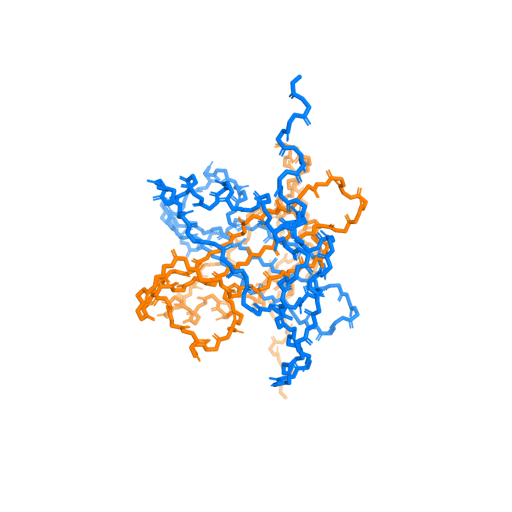LN A O 1
ATOM 770 N N . ALA A 1 93 ? -7.773 3.662 8.039 1 89.5 93 ALA A N 1
ATOM 771 C CA . ALA A 1 93 ? -8.789 2.631 7.859 1 89.5 93 ALA A CA 1
ATOM 772 C C . ALA A 1 93 ? -10.188 3.186 8.125 1 89.5 93 ALA A C 1
ATOM 774 O O . ALA A 1 93 ? -10.352 4.102 8.938 1 89.5 93 ALA A O 1
ATOM 775 N N . LEU A 1 94 ? -11.125 2.672 7.531 1 86.06 94 LEU A N 1
ATOM 776 C CA . LEU A 1 94 ? -12.508 3.051 7.801 1 86.06 94 LEU A CA 1
ATOM 777 C C . LEU A 1 94 ? -12.875 2.762 9.25 1 86.06 94 LEU A C 1
ATOM 779 O O . LEU A 1 94 ? -12.281 1.888 9.883 1 86.06 94 LEU A O 1
ATOM 783 N N . PRO A 1 95 ? -13.672 3.613 9.836 1 72.31 95 PRO A N 1
ATOM 784 C CA . PRO A 1 95 ? -13.984 3.623 11.266 1 72.31 95 PRO A CA 1
ATOM 785 C C . PRO A 1 95 ? -14.227 2.223 11.828 1 72.31 95 PRO A C 1
ATOM 787 O O . PRO A 1 95 ? -13.93 1.963 12.992 1 72.31 95 PRO A O 1
ATOM 790 N N . GLN A 1 96 ? -14.664 1.371 11.164 1 68.12 96 GLN A N 1
ATOM 791 C CA . GLN A 1 96 ? -14.984 0.076 11.75 1 68.12 96 GLN A CA 1
ATOM 792 C C . GLN A 1 96 ? -13.727 -0.62 12.266 1 68.12 96 GLN A C 1
ATOM 794 O O . GLN A 1 96 ? -13.797 -1.47 13.156 1 68.12 96 GLN A O 1
ATOM 799 N N . GLU A 1 97 ? -12.594 -0.182 11.938 1 63.97 97 GLU A N 1
ATOM 800 C CA . GLU A 1 97 ? -11.383 -0.921 12.258 1 63.97 97 GLU A CA 1
ATOM 801 C C . GLU A 1 97 ? -10.68 -0.331 13.477 1 63.97 97 GLU A C 1
ATOM 803 O O . GLU A 1 97 ? -9.828 -0.982 14.094 1 63.97 97 GLU A O 1
ATOM 808 N N . LYS A 1 98 ? -11.102 0.659 14.148 1 66.94 98 LYS A N 1
ATOM 809 C CA . LYS A 1 98 ? -10.562 1.294 15.352 1 66.94 98 LYS A CA 1
ATOM 810 C C . LYS A 1 98 ? -9.047 1.439 15.258 1 66.94 98 LYS A C 1
ATOM 812 O O . LYS A 1 98 ? -8.344 1.221 16.25 1 66.94 98 LYS A O 1
ATOM 817 N N . GLN A 1 99 ? -8.555 1.454 14.148 1 77.44 99 GLN A N 1
ATOM 818 C CA . GLN A 1 99 ? -7.113 1.644 14 1 77.44 99 GLN A CA 1
ATOM 819 C C . GLN A 1 99 ? -6.785 3.082 13.609 1 77.44 99 GLN A C 1
ATOM 821 O O . GLN A 1 99 ? -7.508 3.695 12.82 1 77.44 99 GLN A O 1
ATOM 826 N N . GLY A 1 100 ? -5.828 3.674 14.289 1 83.31 100 GLY A N 1
ATOM 827 C CA . GLY A 1 100 ? -5.355 5.004 13.945 1 83.31 100 GLY A CA 1
ATOM 828 C C . GLY A 1 100 ? -4.633 5.059 12.609 1 83.31 100 GLY A C 1
ATOM 829 O O . GLY A 1 100 ? -4.543 4.051 11.906 1 83.31 100 GLY A O 1
ATOM 830 N N . PRO A 1 101 ? -4.281 6.242 12.25 1 89.62 101 PRO A N 1
ATOM 831 C CA . PRO A 1 101 ? -3.547 6.406 10.992 1 89.62 101 PRO A CA 1
ATOM 832 C C . PRO A 1 101 ? -2.164 5.762 11.031 1 89.62 101 PRO A C 1
ATOM 834 O O . PRO A 1 101 ? -1.539 5.688 12.094 1 89.62 101 PRO A O 1
ATOM 837 N N . ARG A 1 102 ? -1.819 5.312 9.93 1 91.19 102 ARG A N 1
ATOM 838 C CA . ARG A 1 102 ? -0.495 4.707 9.836 1 91.19 102 ARG A CA 1
ATOM 839 C C . ARG A 1 102 ? 0.294 5.297 8.672 1 91.19 102 ARG A C 1
ATOM 841 O O . ARG A 1 102 ? -0.264 5.547 7.602 1 91.19 102 ARG A O 1
ATOM 848 N N . LEU A 1 103 ? 1.498 5.562 9 1 94.75 103 LEU A N 1
ATOM 849 C CA . LEU A 1 103 ? 2.41 5.988 7.945 1 94.75 103 LEU A CA 1
ATOM 850 C C . LEU A 1 103 ? 2.836 4.805 7.082 1 94.75 103 LEU A C 1
ATOM 852 O O . LEU A 1 103 ? 3.576 3.934 7.539 1 94.75 103 LEU A O 1
ATOM 856 N N . VAL A 1 104 ? 2.396 4.77 5.875 1 91.25 104 VAL A N 1
ATOM 857 C CA . VAL A 1 104 ? 2.65 3.654 4.969 1 91.25 104 VAL A CA 1
ATOM 858 C C . VAL A 1 104 ? 4.035 3.803 4.34 1 91.25 104 VAL A C 1
ATOM 860 O O . VAL A 1 104 ? 4.852 2.881 4.395 1 91.25 104 VAL A O 1
ATOM 863 N N . SER A 1 105 ? 4.309 4.898 3.715 1 92.62 105 SER A N 1
ATOM 864 C CA . SER A 1 105 ? 5.57 5.227 3.059 1 92.62 105 SER A CA 1
ATOM 865 C C . SER A 1 105 ? 5.77 6.734 2.969 1 92.62 105 SER A C 1
ATOM 867 O O . SER A 1 105 ? 4.871 7.508 3.303 1 92.62 105 SER A O 1
ATOM 869 N N . TYR A 1 106 ? 7.035 7.062 2.541 1 96.12 106 TYR A N 1
ATOM 870 C CA . TYR A 1 106 ? 7.285 8.492 2.377 1 96.12 106 TYR A CA 1
ATOM 871 C C . TYR A 1 106 ? 8.539 8.734 1.544 1 96.12 106 TYR A C 1
ATOM 873 O O . TYR A 1 106 ? 9.359 7.832 1.372 1 96.12 106 TYR A O 1
ATOM 881 N N . GLU A 1 107 ? 8.656 9.898 0.991 1 96.75 107 GLU A N 1
ATOM 882 C CA . GLU A 1 107 ? 9.805 10.398 0.242 1 96.75 107 GLU A CA 1
ATOM 883 C C . GLU A 1 107 ? 10.289 11.727 0.804 1 96.75 107 GLU A C 1
ATOM 885 O O . GLU A 1 107 ? 9.5 12.664 0.968 1 96.75 107 GLU A O 1
ATOM 890 N N . THR A 1 108 ? 11.57 11.781 0.994 1 96.94 108 THR A N 1
ATOM 891 C CA . THR A 1 108 ? 12.195 13.031 1.414 1 96.94 108 THR A CA 1
ATOM 892 C C . THR A 1 108 ? 12.992 13.648 0.271 1 96.94 108 THR A C 1
ATOM 894 O O . THR A 1 108 ? 13.07 13.078 -0.819 1 96.94 108 THR A O 1
ATOM 897 N N . GLY A 1 109 ? 13.453 14.852 0.578 1 97.5 109 GLY A N 1
ATOM 898 C CA . GLY A 1 109 ? 14.242 15.516 -0.443 1 97.5 109 GLY A CA 1
ATOM 899 C C . GLY A 1 109 ? 13.398 16.094 -1.568 1 97.5 109 GLY A C 1
ATOM 900 O O . GLY A 1 109 ? 13.875 16.234 -2.695 1 97.5 109 GLY A O 1
ATOM 901 N N . LYS A 1 110 ? 12.242 16.328 -1.321 1 97.69 110 LYS A N 1
ATOM 902 C CA . LYS A 1 110 ? 11.336 16.906 -2.309 1 97.69 110 LYS A CA 1
ATOM 903 C C . LYS A 1 110 ? 11.352 18.438 -2.242 1 97.69 110 LYS A C 1
ATOM 905 O O . LYS A 1 110 ? 11.828 19.016 -1.264 1 97.69 110 LYS A O 1
ATOM 910 N N . THR A 1 111 ? 10.812 19.062 -3.289 1 97.94 111 THR A N 1
ATOM 911 C CA . THR A 1 111 ? 10.633 20.516 -3.318 1 97.94 111 THR A CA 1
ATOM 912 C C . THR A 1 111 ? 9.156 20.875 -3.211 1 97.94 111 THR A C 1
ATOM 914 O O . THR A 1 111 ? 8.289 20.016 -3.346 1 97.94 111 THR A O 1
ATOM 917 N N . ARG A 1 112 ? 8.883 22.125 -3 1 95.31 112 ARG A N 1
ATOM 918 C CA . ARG A 1 112 ? 7.512 22.609 -2.885 1 95.31 112 ARG A CA 1
ATOM 919 C C . ARG A 1 112 ? 6.719 22.328 -4.156 1 95.31 112 ARG A C 1
ATOM 921 O O . ARG A 1 112 ? 5.516 22.062 -4.098 1 95.31 112 ARG A O 1
ATOM 928 N N . ASP A 1 113 ? 7.395 22.359 -5.32 1 94.56 113 ASP A N 1
ATOM 929 C CA . ASP A 1 113 ? 6.691 22.297 -6.602 1 94.56 113 ASP A CA 1
ATOM 930 C C . ASP A 1 113 ? 6.641 20.859 -7.117 1 94.56 113 ASP A C 1
ATOM 932 O O . ASP A 1 113 ? 6.004 20.578 -8.133 1 94.56 113 ASP A O 1
ATOM 936 N N . ASP A 1 114 ? 7.395 20.016 -6.508 1 94.81 114 ASP A N 1
ATOM 937 C CA . ASP A 1 114 ? 7.246 18.625 -6.906 1 94.81 114 ASP A CA 1
ATOM 938 C C . ASP A 1 114 ? 5.789 18.188 -6.805 1 94.81 114 ASP A C 1
ATOM 940 O O . ASP A 1 114 ? 5.133 18.406 -5.789 1 94.81 114 ASP A O 1
ATOM 944 N N . PRO A 1 115 ? 5.262 17.641 -7.844 1 91.19 115 PRO A N 1
ATOM 945 C CA . PRO A 1 115 ? 3.869 17.203 -7.789 1 91.19 115 PRO A CA 1
ATOM 946 C C . PRO A 1 115 ? 3.652 16.078 -6.781 1 91.19 115 PRO A C 1
ATOM 948 O O . PRO A 1 115 ? 4.535 15.234 -6.586 1 91.19 115 PRO A O 1
ATOM 951 N N . LEU A 1 116 ? 2.494 16.125 -6.16 1 90.25 116 LEU A N 1
ATOM 952 C CA . LEU A 1 116 ? 2.092 15.062 -5.238 1 90.25 116 LEU A CA 1
ATOM 953 C C . LEU A 1 116 ? 1.578 13.844 -6 1 90.25 116 LEU A C 1
ATOM 955 O O . LEU A 1 116 ? 0.374 13.711 -6.234 1 90.25 116 LEU A O 1
ATOM 959 N N . ASP A 1 117 ? 2.453 12.898 -6.438 1 83.25 117 ASP A N 1
ATOM 960 C CA . ASP A 1 117 ? 2.102 11.695 -7.188 1 83.25 117 ASP A CA 1
ATOM 961 C C . ASP A 1 117 ? 1.771 10.539 -6.25 1 83.25 117 ASP A C 1
ATOM 963 O O . ASP A 1 117 ? 1.97 10.641 -5.035 1 83.25 117 ASP A O 1
ATOM 967 N N . TYR A 1 118 ? 1.101 9.555 -7.09 1 79.19 118 TYR A N 1
ATOM 968 C CA . TYR A 1 118 ? 0.859 8.312 -6.359 1 79.19 118 TYR A CA 1
ATOM 969 C C . TYR A 1 118 ? 2.131 7.48 -6.27 1 79.19 118 TYR A C 1
ATOM 971 O O . TYR A 1 118 ? 2.914 7.426 -7.219 1 79.19 118 TYR A O 1
ATOM 979 N N . PHE A 1 119 ? 2.643 7.199 -4.969 1 76.19 119 PHE A N 1
ATOM 980 C CA . PHE A 1 119 ? 3.881 6.457 -4.758 1 76.19 119 PHE A CA 1
ATOM 981 C C . PHE A 1 119 ? 3.682 5.359 -3.723 1 76.19 119 PHE A C 1
ATOM 983 O O . PHE A 1 119 ? 2.725 5.395 -2.947 1 76.19 119 PHE A O 1
ATOM 990 N N . MET B 1 1 ? -2.316 14.016 34.125 1 22.77 1 MET B N 1
ATOM 991 C CA . MET B 1 1 ? -1.533 15.156 33.656 1 22.77 1 MET B CA 1
ATOM 992 C C . MET B 1 1 ? -1.776 15.414 32.156 1 22.77 1 MET B C 1
ATOM 994 O O . MET B 1 1 ? -1.383 14.609 31.328 1 22.77 1 MET B O 1
ATOM 998 N N . VAL B 1 2 ? -3.016 15.859 31.781 1 29.17 2 VAL B N 1
ATOM 999 C CA . VAL B 1 2 ? -4.051 16.078 30.781 1 29.17 2 VAL B CA 1
ATOM 1000 C C . VAL B 1 2 ? -3.555 17.078 29.734 1 29.17 2 VAL B C 1
ATOM 1002 O O . VAL B 1 2 ? -4.34 17.578 28.922 1 29.17 2 VAL B O 1
ATOM 1005 N N . LEU B 1 3 ? -2.264 17.672 30.016 1 29.23 3 LEU B N 1
ATOM 1006 C CA . LEU B 1 3 ? -1.746 18.859 29.328 1 29.23 3 LEU B CA 1
ATOM 1007 C C . LEU B 1 3 ? -1.662 18.625 27.828 1 29.23 3 LEU B C 1
ATOM 1009 O O . LEU B 1 3 ? -1.733 19.578 27.047 1 29.23 3 LEU B O 1
ATOM 1013 N N . GLY B 1 4 ? -1.067 17.5 27.469 1 28.81 4 GLY B N 1
ATOM 1014 C CA . GLY B 1 4 ? -0.444 17.453 26.156 1 28.81 4 GLY B CA 1
ATOM 1015 C C . GLY B 1 4 ? -1.43 17.641 25.016 1 28.81 4 GLY B C 1
ATOM 1016 O O . GLY B 1 4 ? -1.084 17.453 23.859 1 28.81 4 GLY B O 1
ATOM 1017 N N . LEU B 1 5 ? -2.707 17.531 25.188 1 35.56 5 LEU B N 1
ATOM 1018 C CA . LEU B 1 5 ? -3.846 17.734 24.297 1 35.56 5 LEU B CA 1
ATOM 1019 C C . LEU B 1 5 ? -3.898 19.188 23.828 1 35.56 5 LEU B C 1
ATOM 1021 O O . LEU B 1 5 ? -4.656 19.516 22.906 1 35.56 5 LEU B O 1
ATOM 1025 N N . PHE B 1 6 ? -3.533 20.188 24.75 1 32.62 6 PHE B N 1
ATOM 1026 C CA . PHE B 1 6 ? -3.891 21.594 24.625 1 32.62 6 PHE B CA 1
ATOM 1027 C C . PHE B 1 6 ? -3.303 22.188 23.344 1 32.62 6 PHE B C 1
ATOM 1029 O O . PHE B 1 6 ? -3.963 22.969 22.656 1 32.62 6 PHE B O 1
ATOM 1036 N N . CYS B 1 7 ? -1.913 22.484 23.375 1 35.22 7 CYS B N 1
ATOM 1037 C CA . CYS B 1 7 ? -1.209 23.422 22.5 1 35.22 7 CYS B CA 1
ATOM 1038 C C . CYS B 1 7 ? -1.393 23.047 21.031 1 35.22 7 CYS B C 1
ATOM 1040 O O . CYS B 1 7 ? -0.967 23.797 20.141 1 35.22 7 CYS B O 1
ATOM 1042 N N . TYR B 1 8 ? -1.479 21.781 20.719 1 38.47 8 TYR B N 1
ATOM 1043 C CA . TYR B 1 8 ? -1.539 21.406 19.312 1 38.47 8 TYR B CA 1
ATOM 1044 C C . TYR B 1 8 ? -2.781 22 18.641 1 38.47 8 TYR B C 1
ATOM 1046 O O . TYR B 1 8 ? -2.967 21.859 17.438 1 38.47 8 TYR B O 1
ATOM 1054 N N . ARG B 1 9 ? -3.717 22.375 19.375 1 40.34 9 ARG B N 1
ATOM 1055 C CA . ARG B 1 9 ? -5.004 22.906 18.938 1 40.34 9 ARG B CA 1
ATOM 1056 C C . ARG B 1 9 ? -4.828 24.203 18.156 1 40.34 9 ARG B C 1
ATOM 1058 O O . ARG B 1 9 ? -5.516 24.438 17.156 1 40.34 9 ARG B O 1
ATOM 1065 N N . SER B 1 10 ? -4.324 25.219 18.859 1 41.97 10 SER B N 1
ATOM 1066 C CA . SER B 1 10 ? -4.406 26.609 18.406 1 41.97 10 SER B CA 1
ATOM 1067 C C . SER B 1 10 ? -3.611 26.812 17.125 1 41.97 10 SER B C 1
ATOM 1069 O O . SER B 1 10 ? -4.023 27.562 16.25 1 41.97 10 SER B O 1
ATOM 1071 N N . VAL B 1 11 ? -2.33 26.359 17.203 1 46.34 11 VAL B N 1
ATOM 1072 C CA . VAL B 1 11 ? -1.442 26.75 16.109 1 46.34 11 VAL B CA 1
ATOM 1073 C C . VAL B 1 11 ? -1.993 26.219 14.781 1 46.34 11 VAL B C 1
ATOM 1075 O O . VAL B 1 11 ? -1.879 26.891 13.75 1 46.34 11 VAL B O 1
ATOM 1078 N N . PHE B 1 12 ? -2.729 25.109 14.828 1 51.16 12 PHE B N 1
ATOM 1079 C CA . PHE B 1 12 ? -3.15 24.516 13.57 1 51.16 12 PHE B CA 1
ATOM 1080 C C . PHE B 1 12 ? -4.41 25.203 13.047 1 51.16 12 PHE B C 1
ATOM 1082 O O . PHE B 1 12 ? -4.812 24.969 11.898 1 51.16 12 PHE B O 1
ATOM 1089 N N . ARG B 1 13 ? -5.074 25.891 14.016 1 51.09 13 ARG B N 1
ATOM 1090 C CA . ARG B 1 13 ? -6.363 26.469 13.641 1 51.09 13 ARG B CA 1
ATOM 1091 C C . ARG B 1 13 ? -6.211 27.422 12.461 1 51.09 13 ARG B C 1
ATOM 1093 O O . ARG B 1 13 ? -7.105 27.531 11.625 1 51.09 13 ARG B O 1
ATOM 1100 N N . ASN B 1 14 ? -5.117 28.047 12.438 1 56.94 14 ASN B N 1
ATOM 1101 C CA . ASN B 1 14 ? -5.07 29.078 11.406 1 56.94 14 ASN B CA 1
ATOM 1102 C C . ASN B 1 14 ? -4.254 28.625 10.195 1 56.94 14 ASN B C 1
ATOM 1104 O O . ASN B 1 14 ? -3.951 29.422 9.305 1 56.94 14 ASN B O 1
ATOM 1108 N N . MET B 1 15 ? -3.936 27.281 10.188 1 70.31 15 MET B N 1
ATOM 1109 C CA . MET B 1 15 ? -3.098 26.906 9.047 1 70.31 15 MET B CA 1
ATOM 1110 C C . MET B 1 15 ? -3.945 26.391 7.887 1 70.31 15 MET B C 1
ATOM 1112 O O . MET B 1 15 ? -4.816 25.547 8.086 1 70.31 15 MET B O 1
ATOM 1116 N N . LYS B 1 16 ? -3.867 27.234 6.875 1 84.81 16 LYS B N 1
ATOM 1117 C CA . LYS B 1 16 ? -4.547 26.797 5.66 1 84.81 16 LYS B CA 1
ATOM 1118 C C . LYS B 1 16 ? -3.816 25.625 5.023 1 84.81 16 LYS B C 1
ATOM 1120 O O . LYS B 1 16 ? -2.584 25.562 5.039 1 84.81 16 LYS B O 1
ATOM 1125 N N . ILE B 1 17 ? -4.555 24.688 4.648 1 88.94 17 ILE B N 1
ATOM 1126 C CA . ILE B 1 17 ? -3.998 23.547 3.932 1 88.94 17 ILE B CA 1
ATOM 1127 C C . ILE B 1 17 ? -4.66 23.422 2.561 1 88.94 17 ILE B C 1
ATOM 1129 O O . ILE B 1 17 ? -5.848 23.719 2.408 1 88.94 17 ILE B O 1
ATOM 1133 N N . GLY B 1 18 ? -3.811 23.078 1.633 1 91.5 18 GLY B N 1
ATOM 1134 C CA . GLY B 1 18 ? -4.367 22.828 0.314 1 91.5 18 GLY B CA 1
ATOM 1135 C C . GLY B 1 18 ? -4.973 21.438 0.185 1 91.5 18 GLY B C 1
ATOM 1136 O O . GLY B 1 18 ? -4.453 20.469 0.746 1 91.5 18 GLY B O 1
ATOM 1137 N N . VAL B 1 19 ? -6.062 21.375 -0.563 1 89.62 19 VAL B N 1
ATOM 1138 C CA . VAL B 1 19 ? -6.68 20.109 -0.921 1 89.62 19 VAL B CA 1
ATOM 1139 C C . VAL B 1 19 ? -6.754 19.984 -2.441 1 89.62 19 VAL B C 1
ATOM 1141 O O . VAL B 1 19 ? -7.273 20.859 -3.123 1 89.62 19 VAL B O 1
ATOM 1144 N N . VAL B 1 20 ? -6.207 18.906 -2.904 1 89.06 20 VAL B N 1
ATOM 1145 C CA . VAL B 1 20 ? -6.246 18.672 -4.344 1 89.06 20 VAL B CA 1
ATOM 1146 C C . VAL B 1 20 ? -7.59 18.062 -4.734 1 89.06 20 VAL B C 1
ATOM 1148 O O . VAL B 1 20 ? -7.953 16.984 -4.258 1 89.06 20 VAL B O 1
ATOM 1151 N N . GLU B 1 21 ? -8.266 18.797 -5.457 1 81.69 21 GLU B N 1
ATOM 1152 C CA . GLU B 1 21 ? -9.555 18.344 -5.969 1 81.69 21 GLU B CA 1
ATOM 1153 C C . GLU B 1 21 ? -9.453 17.922 -7.434 1 81.69 21 GLU B C 1
ATOM 1155 O O . GLU B 1 21 ? -9.086 18.734 -8.289 1 81.69 21 GLU B O 1
ATOM 1160 N N . GLY B 1 22 ? -9.898 16.703 -7.691 1 72.69 22 GLY B N 1
ATOM 1161 C CA . GLY B 1 22 ? -9.789 16.219 -9.062 1 72.69 22 GLY B CA 1
ATOM 1162 C C . GLY B 1 22 ? -8.352 16.062 -9.523 1 72.69 22 GLY B C 1
ATOM 1163 O O . GLY B 1 22 ? -7.508 15.562 -8.781 1 72.69 22 GLY B O 1
ATOM 1164 N N . LYS B 1 23 ? -8.039 16.359 -10.812 1 67.31 23 LYS B N 1
ATOM 1165 C CA . LYS B 1 23 ? -6.715 16.125 -11.391 1 67.31 23 LYS B CA 1
ATOM 1166 C C . LYS B 1 23 ? -5.801 17.328 -11.141 1 67.31 23 LYS B C 1
ATOM 1168 O O . LYS B 1 23 ? -4.574 17.188 -11.133 1 67.31 23 LYS B O 1
ATOM 1173 N N . GLU B 1 24 ? -6.27 18.406 -10.797 1 70.44 24 GLU B N 1
ATOM 1174 C CA . GLU B 1 24 ? -5.238 19.438 -10.836 1 70.44 24 GLU B CA 1
ATOM 1175 C C . GLU B 1 24 ? -5.633 20.641 -9.992 1 70.44 24 GLU B C 1
ATOM 1177 O O . GLU B 1 24 ? -4.832 21.562 -9.789 1 70.44 24 GLU B O 1
ATOM 1182 N N . LYS B 1 25 ? -6.723 20.703 -9.461 1 82.62 25 LYS B N 1
ATOM 1183 C CA . LYS B 1 25 ? -7.109 21.922 -8.773 1 82.62 25 LYS B CA 1
ATOM 1184 C C . LYS B 1 25 ? -6.875 21.812 -7.27 1 82.62 25 LYS B C 1
ATOM 1186 O O . LYS B 1 25 ? -7.258 20.812 -6.652 1 82.62 25 LYS B O 1
ATOM 1191 N N . THR B 1 26 ? -6.117 22.844 -6.836 1 88.5 26 THR B N 1
ATOM 1192 C CA . THR B 1 26 ? -5.883 22.891 -5.398 1 88.5 26 THR B CA 1
ATOM 1193 C C . THR B 1 26 ? -6.727 23.984 -4.758 1 88.5 26 THR B C 1
ATOM 1195 O O . THR B 1 26 ? -6.75 25.125 -5.242 1 88.5 26 THR B O 1
ATOM 1198 N N . LYS B 1 27 ? -7.496 23.625 -3.773 1 90.38 27 LYS B N 1
ATOM 1199 C CA . LYS B 1 27 ? -8.25 24.578 -2.969 1 90.38 27 LYS B CA 1
ATOM 1200 C C . LYS B 1 27 ? -7.688 24.672 -1.553 1 90.38 27 LYS B C 1
ATOM 1202 O O . LYS B 1 27 ? -7.453 23.641 -0.905 1 90.38 27 LYS B O 1
ATOM 1207 N N . TYR B 1 28 ? -7.43 25.859 -1.224 1 89.12 28 TYR B N 1
ATOM 1208 C CA . TYR B 1 28 ? -6.895 26.047 0.121 1 89.12 28 TYR B CA 1
ATOM 1209 C C . TYR B 1 28 ? -8.008 26.344 1.117 1 89.12 28 TYR B C 1
ATOM 1211 O O . TYR B 1 28 ? -8.875 27.188 0.868 1 89.12 28 TYR B O 1
ATOM 1219 N N . GLU B 1 29 ? -8.062 25.578 2.107 1 85.06 29 GLU B N 1
ATOM 1220 C CA . GLU B 1 29 ? -9.07 25.719 3.158 1 85.06 29 GLU B CA 1
ATOM 1221 C C . GLU B 1 29 ? -8.445 25.547 4.539 1 85.06 29 GLU B C 1
ATOM 1223 O O . GLU B 1 29 ? -7.336 25.031 4.668 1 85.06 29 GLU B O 1
ATOM 1228 N N . PRO B 1 30 ? -9.18 26.203 5.496 1 82.06 30 PRO B N 1
ATOM 1229 C CA . PRO B 1 30 ? -8.672 25.938 6.844 1 82.06 30 PRO B CA 1
ATOM 1230 C C . PRO B 1 30 ? -8.617 24.453 7.176 1 82.06 30 PRO B C 1
ATOM 1232 O O . PRO B 1 30 ? -9.516 23.703 6.785 1 82.06 30 PRO B O 1
ATOM 1235 N N . ALA B 1 31 ? -7.492 24.125 7.668 1 76.5 31 ALA B N 1
ATOM 1236 C CA . ALA B 1 31 ? -7.383 22.719 8.031 1 76.5 31 ALA B CA 1
ATOM 1237 C C . ALA B 1 31 ? -8.383 22.359 9.125 1 76.5 31 ALA B C 1
ATOM 1239 O O . ALA B 1 31 ? -8.57 23.109 10.078 1 76.5 31 ALA B O 1
ATOM 1240 N N . ASN B 1 32 ? -9.023 21.297 8.773 1 77.19 32 ASN B N 1
ATOM 1241 C CA . ASN B 1 32 ? -9.953 20.844 9.805 1 77.19 32 ASN B CA 1
ATOM 1242 C C . ASN B 1 32 ? -9.219 20.125 10.938 1 77.19 32 ASN B C 1
ATOM 1244 O O . ASN B 1 32 ? -8.102 19.641 10.75 1 77.19 32 ASN B O 1
ATOM 1248 N N . SER B 1 33 ? -9.828 20.266 12.078 1 73.5 33 SER B N 1
ATOM 1249 C CA . SER B 1 33 ? -9.227 19.688 13.281 1 73.5 33 SER B CA 1
ATOM 1250 C C . SER B 1 33 ? -8.969 18.203 13.102 1 73.5 33 SER B C 1
ATOM 1252 O O . SER B 1 33 ? -7.98 17.672 13.602 1 73.5 33 SER B O 1
ATOM 1254 N N . CYS B 1 34 ? -9.859 17.531 12.383 1 73.31 34 CYS B N 1
ATOM 1255 C CA . CYS B 1 34 ? -9.727 16.094 12.195 1 73.31 34 CYS B CA 1
ATOM 1256 C C . CYS B 1 34 ? -8.445 15.758 11.453 1 73.31 34 CYS B C 1
ATOM 1258 O O . CYS B 1 34 ? -7.727 14.828 11.836 1 73.31 34 CYS B O 1
ATOM 1260 N N . PHE B 1 35 ? -8.141 16.5 10.461 1 81.31 35 PHE B N 1
ATOM 1261 C CA . PHE B 1 35 ? -6.918 16.266 9.695 1 81.31 35 PHE B CA 1
ATOM 1262 C C . PHE B 1 35 ? -5.688 16.453 10.57 1 81.31 35 PHE B C 1
ATOM 1264 O O . PHE B 1 35 ? -4.77 15.633 10.547 1 81.31 35 PHE B O 1
ATOM 1271 N N . PHE B 1 36 ? -5.715 17.391 11.359 1 78.38 36 PHE B N 1
ATOM 1272 C CA . PHE B 1 36 ? -4.516 17.719 12.117 1 78.38 36 PHE B CA 1
ATOM 1273 C C . PHE B 1 36 ? -4.262 16.688 13.203 1 78.38 36 PHE B C 1
ATOM 1275 O O . PHE B 1 36 ? -3.111 16.344 13.484 1 78.38 36 PHE B O 1
ATOM 1282 N N . LEU B 1 37 ? -5.336 16.328 13.797 1 77.19 37 LEU B N 1
ATOM 1283 C CA . LEU B 1 37 ? -5.164 15.273 14.789 1 77.19 37 LEU B CA 1
ATOM 1284 C C . LEU B 1 37 ? -4.531 14.039 14.156 1 77.19 37 LEU B C 1
ATOM 1286 O O . LEU B 1 37 ? -3.602 13.453 14.719 1 77.19 37 LEU B O 1
ATOM 1290 N N . PHE B 1 38 ? -5.078 13.773 13.07 1 82.44 38 PHE B N 1
ATOM 1291 C CA . PHE B 1 38 ? -4.582 12.672 12.258 1 82.44 38 PHE B CA 1
ATOM 1292 C C . PHE B 1 38 ? -3.127 12.898 11.867 1 82.44 38 PHE B C 1
ATOM 1294 O O . PHE B 1 38 ? -2.289 12.008 12.039 1 82.44 38 PHE B O 1
ATOM 1301 N N . PHE B 1 39 ? -2.779 14.047 11.531 1 85.94 39 PHE B N 1
ATOM 1302 C CA . PHE B 1 39 ? -1.487 14.43 10.977 1 85.94 39 PHE B CA 1
ATOM 1303 C C . PHE B 1 39 ? -0.415 14.438 12.062 1 85.94 39 PHE B C 1
ATOM 1305 O O . PHE B 1 39 ? 0.707 13.984 11.836 1 85.94 39 PHE B O 1
ATOM 1312 N N . LEU B 1 40 ? -0.758 14.781 13.172 1 81.94 40 LEU B N 1
ATOM 1313 C CA . LEU B 1 40 ? 0.217 14.867 14.258 1 81.94 40 LEU B CA 1
ATOM 1314 C C . LEU B 1 40 ? 0.616 13.477 14.742 1 81.94 40 LEU B C 1
ATOM 1316 O O . LEU B 1 40 ? 1.75 13.266 15.18 1 81.94 40 LEU B O 1
ATOM 1320 N N . GLN B 1 41 ? -0.316 12.609 14.664 1 86.5 41 GLN B N 1
ATOM 1321 C CA . GLN B 1 41 ? 0.006 11.242 15.055 1 86.5 41 GLN B CA 1
ATOM 1322 C C . GLN B 1 41 ? 1.072 10.641 14.141 1 86.5 41 GLN B C 1
ATOM 1324 O O . GLN B 1 41 ? 1.901 9.844 14.586 1 86.5 41 GLN B O 1
ATOM 1329 N N . VAL B 1 42 ? 1.09 11.047 12.977 1 92.12 42 VAL B N 1
ATOM 1330 C CA . VAL B 1 42 ? 2.002 10.453 12 1 92.12 42 VAL B CA 1
ATOM 1331 C C . VAL B 1 42 ? 3.381 11.102 12.125 1 92.12 42 VAL B C 1
ATOM 1333 O O . VAL B 1 42 ? 4.383 10.523 11.695 1 92.12 42 VAL B O 1
ATOM 1336 N N . LYS B 1 43 ? 3.428 12.25 12.727 1 92.69 43 LYS B N 1
ATOM 1337 C CA . LYS B 1 43 ? 4.711 12.922 12.898 1 92.69 43 LYS B CA 1
ATOM 1338 C C . LYS B 1 43 ? 5.66 12.094 13.758 1 92.69 43 LYS B C 1
ATOM 1340 O O . LYS B 1 43 ? 6.836 11.938 13.422 1 92.69 43 LYS B O 1
ATOM 1345 N N . ALA B 1 44 ? 5.145 11.617 14.828 1 91.38 44 ALA B N 1
ATOM 1346 C CA . ALA B 1 44 ? 5.969 10.828 15.734 1 91.38 44 ALA B CA 1
ATOM 1347 C C . ALA B 1 44 ? 6.578 9.625 15.016 1 91.38 44 ALA B C 1
ATOM 1349 O O . ALA B 1 44 ? 7.762 9.328 15.18 1 91.38 44 ALA B O 1
ATOM 1350 N N . GLU B 1 45 ? 5.73 8.977 14.32 1 93.88 45 GLU B N 1
ATOM 1351 C CA . GLU B 1 45 ? 6.207 7.816 13.578 1 93.88 45 GLU B CA 1
ATOM 1352 C C . GLU B 1 45 ? 7.234 8.219 12.523 1 93.88 45 GLU B C 1
ATOM 1354 O O . GLU B 1 45 ? 8.234 7.523 12.328 1 93.88 45 GLU B O 1
ATOM 1359 N N . PHE B 1 46 ? 7.043 9.242 11.875 1 96.12 46 PHE B N 1
ATOM 1360 C CA . PHE B 1 46 ? 7.973 9.75 10.875 1 96.12 46 PHE B CA 1
ATOM 1361 C C . PHE B 1 46 ? 9.328 10.055 11.5 1 96.12 46 PHE B C 1
ATOM 1363 O O . PHE B 1 46 ? 10.367 9.656 10.969 1 96.12 46 PHE B O 1
ATOM 1370 N N . GLU B 1 47 ? 9.273 10.656 12.594 1 96.5 47 GLU B N 1
ATOM 1371 C CA . GLU B 1 47 ? 10.5 11.016 13.297 1 96.5 47 GLU B CA 1
ATOM 1372 C C . GLU B 1 47 ? 11.242 9.773 13.781 1 96.5 47 GLU B C 1
ATOM 1374 O O . GLU B 1 47 ? 12.477 9.727 13.734 1 96.5 47 GLU B O 1
ATOM 1379 N N . ARG B 1 48 ? 10.547 8.859 14.203 1 94.62 48 ARG B N 1
ATOM 1380 C CA . ARG B 1 48 ? 11.164 7.609 14.625 1 94.62 48 ARG B CA 1
ATOM 1381 C C . ARG B 1 48 ? 11.867 6.926 13.453 1 94.62 48 ARG B C 1
ATOM 1383 O O . ARG B 1 48 ? 13 6.469 13.586 1 94.62 48 ARG B O 1
ATOM 1390 N N . ARG B 1 49 ? 11.25 6.93 12.375 1 94.5 49 ARG B N 1
ATOM 1391 C CA . ARG B 1 49 ? 11.812 6.246 11.219 1 94.5 49 ARG B CA 1
ATOM 1392 C C . ARG B 1 49 ? 13.008 7.008 10.664 1 94.5 49 ARG B C 1
ATOM 1394 O O . ARG B 1 49 ? 13.984 6.402 10.219 1 94.5 49 ARG B O 1
ATOM 1401 N N . GLU B 1 50 ? 12.953 8.258 10.641 1 96.12 50 GLU B N 1
ATOM 1402 C CA . GLU B 1 50 ? 14.055 9.094 10.188 1 96.12 50 GLU B CA 1
ATOM 1403 C C . GLU B 1 50 ? 15.141 9.203 11.25 1 96.12 50 GLU B C 1
ATOM 1405 O O . GLU B 1 50 ? 16.234 9.695 10.984 1 96.12 50 GLU B O 1
ATOM 1410 N N . ASN B 1 51 ? 14.797 8.703 12.359 1 95.62 51 ASN B N 1
ATOM 1411 C CA . ASN B 1 51 ? 15.703 8.766 13.5 1 95.62 51 ASN B CA 1
ATOM 1412 C C . ASN B 1 51 ? 16.172 10.195 13.766 1 95.62 51 ASN B C 1
ATOM 1414 O O . ASN B 1 51 ? 17.375 10.438 13.938 1 95.62 51 ASN B O 1
ATOM 1418 N N . ARG B 1 52 ? 15.328 11.156 13.734 1 95.31 52 ARG B N 1
ATOM 1419 C CA . ARG B 1 52 ? 15.57 12.562 14.062 1 95.31 52 ARG B CA 1
ATOM 1420 C C . ARG B 1 52 ? 14.258 13.305 14.305 1 95.31 52 ARG B C 1
ATOM 1422 O O . ARG B 1 52 ? 13.188 12.82 13.93 1 95.31 52 ARG B O 1
ATOM 1429 N N . THR B 1 53 ? 14.352 14.43 14.922 1 94.94 53 THR B N 1
ATOM 1430 C CA . THR B 1 53 ? 13.195 15.289 15.156 1 94.94 53 THR B CA 1
ATOM 1431 C C . THR B 1 53 ? 13.164 16.438 14.156 1 94.94 53 THR B C 1
ATOM 1433 O O . THR B 1 53 ? 14.195 16.812 13.586 1 94.94 53 THR B O 1
ATOM 1436 N N . PHE B 1 54 ? 12.055 16.922 13.922 1 93.88 54 PHE B N 1
ATOM 1437 C CA . PHE B 1 54 ? 11.875 18.031 12.992 1 93.88 54 PHE B CA 1
ATOM 1438 C C . PHE B 1 54 ? 11.195 19.203 13.672 1 93.88 54 PHE B C 1
ATOM 1440 O O . PHE B 1 54 ? 10.078 19.078 14.188 1 93.88 54 PHE B O 1
ATOM 1447 N N . ASP B 1 55 ? 11.844 20.344 13.617 1 94 55 ASP B N 1
ATOM 1448 C CA . ASP B 1 55 ? 11.266 21.547 14.18 1 94 55 ASP B CA 1
ATOM 1449 C C . ASP B 1 55 ? 10.102 22.062 13.32 1 94 55 ASP B C 1
ATOM 1451 O O . ASP B 1 55 ? 9.172 22.672 13.836 1 94 55 ASP B O 1
ATOM 1455 N N . ILE B 1 56 ? 10.281 21.875 12.086 1 93.62 56 ILE B N 1
ATOM 1456 C CA . ILE B 1 56 ? 9.234 22.219 11.141 1 93.62 56 ILE B CA 1
ATOM 1457 C C . ILE B 1 56 ? 8.539 20.953 10.648 1 93.62 56 ILE B C 1
ATOM 1459 O O . ILE B 1 56 ? 9.203 19.969 10.305 1 93.62 56 ILE B O 1
ATOM 1463 N N . PHE B 1 57 ? 7.277 20.953 10.656 1 93.75 57 PHE B N 1
ATOM 1464 C CA . PHE B 1 57 ? 6.434 19.859 10.156 1 93.75 57 PHE B CA 1
ATOM 1465 C C . PHE B 1 57 ? 5.051 20.391 9.781 1 93.75 57 PHE B C 1
ATOM 1467 O O . PHE B 1 57 ? 4.094 20.219 10.539 1 93.75 57 PHE B O 1
ATOM 1474 N N . GLN B 1 58 ? 5.023 21.016 8.609 1 92.56 58 GLN B N 1
ATOM 1475 C CA . GLN B 1 58 ? 3.816 21.719 8.195 1 92.56 58 GLN B CA 1
ATOM 1476 C C . GLN B 1 58 ? 3.207 21.109 6.945 1 92.56 58 GLN B C 1
ATOM 1478 O O . GLN B 1 58 ? 3.861 21.016 5.902 1 92.56 58 GLN B O 1
ATOM 1483 N N . ALA B 1 59 ? 1.994 20.703 7.105 1 93.88 59 ALA B N 1
ATOM 1484 C CA . ALA B 1 59 ? 1.275 20.188 5.941 1 93.88 59 ALA B CA 1
ATOM 1485 C C . ALA B 1 59 ? 0.946 21.312 4.961 1 93.88 59 ALA B C 1
ATOM 1487 O O . ALA B 1 59 ? 0.387 22.328 5.348 1 93.88 59 ALA B O 1
ATOM 1488 N N . ILE B 1 60 ? 1.262 21.109 3.74 1 93.94 60 ILE B N 1
ATOM 1489 C CA . ILE B 1 60 ? 1.092 22.141 2.725 1 93.94 60 ILE B CA 1
ATOM 1490 C C . ILE B 1 60 ? -0.146 21.844 1.883 1 93.94 60 ILE B C 1
ATOM 1492 O O . ILE B 1 60 ? -0.983 22.719 1.661 1 93.94 60 ILE B O 1
ATOM 1496 N N . VAL B 1 61 ? -0.239 20.688 1.38 1 93.56 61 VAL B N 1
ATOM 1497 C CA . VAL B 1 61 ? -1.339 20.234 0.533 1 93.56 61 VAL B CA 1
ATOM 1498 C C . VAL B 1 61 ? -1.488 18.719 0.64 1 93.56 61 VAL B C 1
ATOM 1500 O O . VAL B 1 61 ? -0.513 18.016 0.898 1 93.56 61 VAL B O 1
ATOM 1503 N N . TYR B 1 62 ? -2.74 18.281 0.456 1 93.38 62 TYR B N 1
ATOM 1504 C CA . TYR B 1 62 ? -2.91 16.828 0.462 1 93.38 62 TYR B CA 1
ATOM 1505 C C . TYR B 1 62 ? -3.988 16.391 -0.527 1 93.38 62 TYR B C 1
ATOM 1507 O O . TYR B 1 62 ? -4.781 17.219 -0.986 1 93.38 62 TYR B O 1
ATOM 1515 N N . ARG B 1 63 ? -3.867 15.203 -0.873 1 93 63 ARG B N 1
ATOM 1516 C CA . ARG B 1 63 ? -4.844 14.523 -1.711 1 93 63 ARG B CA 1
ATOM 1517 C C . ARG B 1 63 ? -5.277 13.203 -1.08 1 93 63 ARG B C 1
ATOM 1519 O O . ARG B 1 63 ? -4.469 12.5 -0.469 1 93 63 ARG B O 1
ATOM 1526 N N . THR B 1 64 ? -6.57 12.914 -1.275 1 91.56 64 THR B N 1
ATOM 1527 C CA . THR B 1 64 ? -7.078 11.664 -0.728 1 91.56 64 THR B CA 1
ATOM 1528 C C . THR B 1 64 ? -7.398 10.672 -1.846 1 91.56 64 THR B C 1
ATOM 1530 O O . THR B 1 64 ? -7.715 11.078 -2.967 1 91.56 64 THR B O 1
ATOM 1533 N N . GLN B 1 65 ? -7.289 9.391 -1.515 1 88.75 65 GLN B N 1
ATOM 1534 C CA . GLN B 1 65 ? -7.695 8.297 -2.393 1 88.75 65 GLN B CA 1
ATOM 1535 C C . GLN B 1 65 ? -8.414 7.203 -1.612 1 88.75 65 GLN B C 1
ATOM 1537 O O . GLN B 1 65 ? -7.84 6.594 -0.708 1 88.75 65 GLN B O 1
ATOM 1542 N N . VAL B 1 66 ? -9.688 7 -1.972 1 89.5 66 VAL B N 1
ATOM 1543 C CA . VAL B 1 66 ? -10.422 5.891 -1.367 1 89.5 66 VAL B CA 1
ATOM 1544 C C . VAL B 1 66 ? -9.875 4.562 -1.886 1 89.5 66 VAL B C 1
ATOM 1546 O O . VAL B 1 66 ? -9.742 4.371 -3.098 1 89.5 66 VAL B O 1
ATOM 1549 N N . VAL B 1 67 ? -9.477 3.77 -0.903 1 89.12 67 VAL B N 1
ATOM 1550 C CA . VAL B 1 67 ? -9.016 2.434 -1.262 1 89.12 67 VAL B CA 1
ATOM 1551 C C . VAL B 1 67 ? -9.898 1.384 -0.593 1 89.12 67 VAL B C 1
ATOM 1553 O O . VAL B 1 67 ? -10.117 1.427 0.621 1 89.12 67 VAL B O 1
ATOM 1556 N N . ALA B 1 68 ? -10.461 0.529 -1.372 1 91.06 68 ALA B N 1
ATOM 1557 C CA . ALA B 1 68 ? -11.297 -0.577 -0.901 1 91.06 68 ALA B CA 1
ATOM 1558 C C . ALA B 1 68 ? -11.086 -1.822 -1.757 1 91.06 68 ALA B C 1
ATOM 1560 O O . ALA B 1 68 ? -11.258 -1.781 -2.977 1 91.06 68 ALA B O 1
ATOM 1561 N N . GLY B 1 69 ? -10.656 -2.912 -1.095 1 91.56 69 GLY B N 1
ATOM 1562 C CA . GLY B 1 69 ? -10.422 -4.152 -1.812 1 91.56 69 GLY B CA 1
ATOM 1563 C C . GLY B 1 69 ? -9.727 -5.207 -0.971 1 91.56 69 GLY B C 1
ATOM 1564 O O . GLY B 1 69 ? -9.922 -5.27 0.245 1 91.56 69 GLY B O 1
ATOM 1565 N N . ILE B 1 70 ? -9.047 -6.078 -1.692 1 91.62 70 ILE B N 1
ATOM 1566 C CA . ILE B 1 70 ? -8.375 -7.191 -1.032 1 91.62 70 ILE B CA 1
ATOM 1567 C C . ILE B 1 70 ? -6.918 -7.258 -1.495 1 91.62 70 ILE B C 1
ATOM 1569 O O . ILE B 1 70 ? -6.641 -7.215 -2.695 1 91.62 70 ILE B O 1
ATOM 1573 N N . ASN B 1 71 ? -6.09 -7.246 -0.479 1 92.69 71 ASN B N 1
ATOM 1574 C CA . ASN B 1 71 ? -4.707 -7.613 -0.766 1 92.69 71 ASN B CA 1
ATOM 1575 C C . ASN B 1 71 ? -4.512 -9.125 -0.733 1 92.69 71 ASN B C 1
ATOM 1577 O O . ASN B 1 71 ? -4.945 -9.797 0.207 1 92.69 71 ASN B O 1
ATOM 1581 N N . TYR B 1 72 ? -3.873 -9.633 -1.748 1 92.62 72 TYR B N 1
ATOM 1582 C CA . TYR B 1 72 ? -3.418 -11.023 -1.793 1 92.62 72 TYR B CA 1
ATOM 1583 C C . TYR B 1 72 ? -1.905 -11.102 -1.63 1 92.62 72 TYR B C 1
ATOM 1585 O O . TYR B 1 72 ? -1.156 -10.562 -2.443 1 92.62 72 TYR B O 1
ATOM 1593 N N . PHE B 1 73 ? -1.457 -11.742 -0.586 1 95 73 PHE B N 1
ATOM 1594 C CA . PHE B 1 73 ? -0.059 -12.133 -0.452 1 95 73 PHE B CA 1
ATOM 1595 C C . PHE B 1 73 ? 0.152 -13.562 -0.941 1 95 73 PHE B C 1
ATOM 1597 O O . PHE B 1 73 ? -0.41 -14.5 -0.381 1 95 73 PHE B O 1
ATOM 1604 N N . ILE B 1 74 ? 0.969 -13.656 -1.936 1 94.81 74 ILE B N 1
ATOM 1605 C CA . ILE B 1 74 ? 1.076 -14.945 -2.602 1 94.81 74 ILE B CA 1
ATOM 1606 C C . ILE B 1 74 ? 2.533 -15.398 -2.615 1 94.81 74 ILE B C 1
ATOM 1608 O O . ILE B 1 74 ? 3.416 -14.656 -3.053 1 94.81 74 ILE B O 1
ATOM 1612 N N . LYS B 1 75 ? 2.734 -16.516 -2.156 1 96.12 75 LYS B N 1
ATOM 1613 C CA . LYS B 1 75 ? 4.02 -17.188 -2.377 1 96.12 75 LYS B CA 1
ATOM 1614 C C . LYS B 1 75 ? 4.031 -17.922 -3.707 1 96.12 75 LYS B C 1
ATOM 1616 O O . LYS B 1 75 ? 3.166 -18.766 -3.961 1 96.12 75 LYS B O 1
ATOM 1621 N N . VAL B 1 76 ? 5.051 -17.594 -4.488 1 96.31 76 VAL B N 1
ATOM 1622 C CA . VAL B 1 76 ? 5.121 -18.141 -5.84 1 96.31 76 VAL B CA 1
ATOM 1623 C C . VAL B 1 76 ? 6.477 -18.812 -6.059 1 96.31 76 VAL B C 1
ATOM 1625 O O . VAL B 1 76 ? 7.516 -18.25 -5.715 1 96.31 76 VAL B O 1
ATOM 1628 N N . GLN B 1 77 ? 6.438 -19.953 -6.59 1 96.25 77 GLN B N 1
ATOM 1629 C CA . GLN B 1 77 ? 7.668 -20.562 -7.066 1 96.25 77 GLN B CA 1
ATOM 1630 C C . GLN B 1 77 ? 8.008 -20.109 -8.477 1 96.25 77 GLN B C 1
ATOM 1632 O O . GLN B 1 77 ? 7.184 -20.219 -9.391 1 96.25 77 GLN B O 1
ATOM 1637 N N . ILE B 1 78 ? 9.242 -19.609 -8.57 1 97.38 78 ILE B N 1
ATOM 1638 C CA . ILE B 1 78 ? 9.57 -19.047 -9.875 1 97.38 78 ILE B CA 1
ATOM 1639 C C . ILE B 1 78 ? 10.766 -19.797 -10.469 1 97.38 78 ILE B C 1
ATOM 1641 O O . ILE B 1 78 ? 11.125 -19.594 -11.625 1 97.38 78 ILE B O 1
ATOM 1645 N N . SER B 1 79 ? 11.391 -20.547 -9.711 1 97.12 79 SER B N 1
ATOM 1646 C CA . SER B 1 79 ? 12.438 -21.453 -10.203 1 97.12 79 SER B CA 1
ATOM 1647 C C . SER B 1 79 ? 12.625 -22.641 -9.281 1 97.12 79 SER B C 1
ATOM 1649 O O . SER B 1 79 ? 12.008 -22.719 -8.219 1 97.12 79 SER B O 1
ATOM 1651 N N . ASP B 1 80 ? 13.492 -23.547 -9.68 1 96.44 80 ASP B N 1
ATOM 1652 C CA . ASP B 1 80 ? 13.734 -24.75 -8.891 1 96.44 80 ASP B CA 1
ATOM 1653 C C . ASP B 1 80 ? 14.875 -24.531 -7.891 1 96.44 80 ASP B C 1
ATOM 1655 O O . ASP B 1 80 ? 15.188 -25.422 -7.102 1 96.44 80 ASP B O 1
ATOM 1659 N N . SER B 1 81 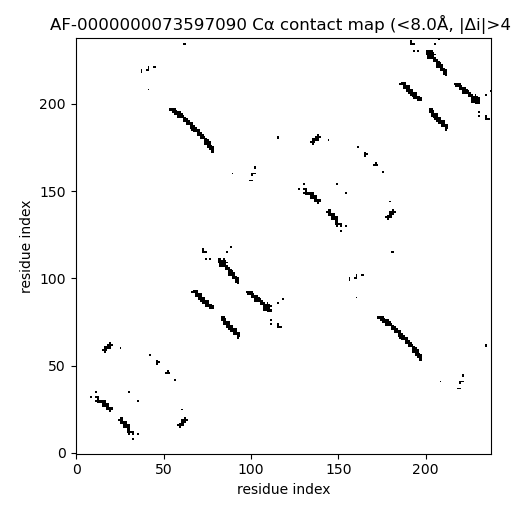? 15.406 -23.406 -7.895 1 96.88 81 SER B N 1
ATOM 1660 C CA . SER B 1 81 ? 16.453 -23.109 -6.926 1 96.88 81 SER B CA 1
ATOM 1661 C C . SER B 1 81 ? 15.891 -22.953 -5.52 1 96.88 81 SER B C 1
ATOM 1663 O O . SER B 1 81 ? 14.68 -22.766 -5.348 1 96.88 81 SER B O 1
ATOM 1665 N N . TYR B 1 82 ? 16.766 -23.109 -4.531 1 97.75 82 TYR B N 1
ATOM 1666 C CA . TYR B 1 82 ? 16.391 -22.969 -3.131 1 97.75 82 TYR B CA 1
ATOM 1667 C C . TYR B 1 82 ? 15.789 -21.594 -2.861 1 97.75 82 TYR B C 1
ATOM 1669 O O . TYR B 1 82 ? 14.844 -21.453 -2.072 1 97.75 82 TYR B O 1
ATOM 1677 N N . THR B 1 83 ? 16.234 -20.562 -3.514 1 97.94 83 THR B N 1
ATOM 1678 C CA . THR B 1 83 ? 15.727 -19.203 -3.381 1 97.94 83 THR B CA 1
ATOM 1679 C C . THR B 1 83 ? 14.859 -18.828 -4.582 1 97.94 83 THR B C 1
ATOM 1681 O O . THR B 1 83 ? 14.883 -17.688 -5.035 1 97.94 83 THR B O 1
ATOM 1684 N N . GLY B 1 84 ? 14.242 -19.891 -5.086 1 97.75 84 GLY B N 1
ATOM 1685 C CA . GLY B 1 84 ? 13.438 -19.734 -6.285 1 97.75 84 GLY B CA 1
ATOM 1686 C C . GLY B 1 84 ? 11.992 -19.391 -5.992 1 97.75 84 GLY B C 1
ATOM 1687 O O . GLY B 1 84 ? 11.078 -19.859 -6.672 1 97.75 84 GLY B O 1
ATOM 1688 N N . TYR B 1 85 ? 11.812 -18.578 -4.922 1 97.69 85 TYR B N 1
ATOM 1689 C CA . TYR B 1 85 ? 10.461 -18.156 -4.559 1 97.69 85 TYR B CA 1
ATOM 1690 C C . TYR B 1 85 ? 10.344 -16.641 -4.492 1 97.69 85 TYR B C 1
ATOM 1692 O O . TYR B 1 85 ? 11.328 -15.953 -4.215 1 97.69 85 TYR B O 1
ATOM 1700 N N . ALA B 1 86 ? 9.156 -16.172 -4.762 1 97.62 86 ALA B N 1
ATOM 1701 C CA . ALA B 1 86 ? 8.805 -14.758 -4.633 1 97.62 86 ALA B CA 1
ATOM 1702 C C . ALA B 1 86 ? 7.555 -14.578 -3.777 1 97.62 86 ALA B C 1
ATOM 1704 O O . ALA B 1 86 ? 6.68 -15.453 -3.756 1 97.62 86 ALA B O 1
ATOM 1705 N N . HIS B 1 87 ? 7.473 -13.578 -3.08 1 97.81 87 HIS B N 1
ATOM 1706 C CA . HIS B 1 87 ? 6.254 -13.109 -2.428 1 97.81 87 HIS B CA 1
ATOM 1707 C C . HIS B 1 87 ? 5.656 -11.914 -3.156 1 97.81 87 HIS B C 1
ATOM 1709 O O . HIS B 1 87 ? 6.316 -10.883 -3.307 1 97.81 87 HIS B O 1
ATOM 1715 N N . LEU B 1 88 ? 4.453 -12.109 -3.557 1 96.94 88 LEU B N 1
ATOM 1716 C CA . LEU B 1 88 ? 3.77 -11.047 -4.285 1 96.94 88 LEU B CA 1
ATOM 1717 C C . LEU B 1 88 ? 2.684 -10.406 -3.426 1 96.94 88 LEU B C 1
ATOM 1719 O O . LEU B 1 88 ? 1.979 -11.102 -2.693 1 96.94 88 LEU B O 1
ATOM 1723 N N . LYS B 1 89 ? 2.576 -9.148 -3.553 1 95.38 89 LYS B N 1
ATOM 1724 C CA . LYS B 1 89 ? 1.408 -8.422 -3.066 1 95.38 89 LYS B CA 1
ATOM 1725 C C . LYS B 1 89 ? 0.56 -7.91 -4.227 1 95.38 89 LYS B C 1
ATOM 1727 O O . LYS B 1 89 ? 1.009 -7.066 -5.008 1 95.38 89 LYS B O 1
ATOM 1732 N N . VAL B 1 90 ? -0.644 -8.461 -4.285 1 94.25 90 VAL B N 1
ATOM 1733 C CA . VAL B 1 90 ? -1.565 -8.117 -5.363 1 94.25 90 VAL B CA 1
ATOM 1734 C C . VAL B 1 90 ? -2.822 -7.473 -4.781 1 94.25 90 VAL B C 1
ATOM 1736 O O . VAL B 1 90 ? -3.418 -8 -3.84 1 94.25 90 VAL B O 1
ATOM 1739 N N . PHE B 1 91 ? -3.182 -6.348 -5.332 1 93.12 91 PHE B N 1
ATOM 1740 C CA . PHE B 1 91 ? -4.391 -5.664 -4.891 1 93.12 91 PHE B CA 1
ATOM 1741 C C . PHE B 1 91 ? -5.523 -5.863 -5.895 1 93.12 91 PHE B C 1
ATOM 1743 O O . PHE B 1 91 ? -5.324 -5.695 -7.102 1 93.12 91 PHE B O 1
ATOM 1750 N N . GLN B 1 92 ? -6.633 -6.277 -5.363 1 91.12 92 GLN B N 1
ATOM 1751 C CA . GLN B 1 92 ? -7.871 -6.359 -6.129 1 91.12 92 GLN B CA 1
ATOM 1752 C C . GLN B 1 92 ? -8.938 -5.434 -5.551 1 91.12 92 GLN B C 1
ATOM 1754 O O . GLN B 1 92 ? -9.453 -5.68 -4.457 1 91.12 92 GLN B O 1
ATOM 1759 N N . ALA B 1 93 ? -9.219 -4.438 -6.281 1 89.56 93 ALA B N 1
ATOM 1760 C CA . ALA B 1 93 ? -10.242 -3.498 -5.84 1 89.56 93 ALA B CA 1
ATOM 1761 C C . ALA B 1 93 ? -11.609 -4.168 -5.773 1 89.56 93 ALA B C 1
ATOM 1763 O O . ALA B 1 93 ? -11.891 -5.098 -6.535 1 89.56 93 ALA B O 1
ATOM 1764 N N . LEU B 1 94 ? -12.406 -3.748 -4.961 1 86.06 94 LEU B N 1
ATOM 1765 C CA . LEU B 1 94 ? -13.773 -4.246 -4.895 1 86.06 94 LEU B CA 1
ATOM 1766 C C . LEU B 1 94 ? -14.508 -3.994 -6.207 1 86.06 94 LEU B C 1
ATOM 1768 O O . LEU B 1 94 ? -14.156 -3.074 -6.953 1 86.06 94 LEU B O 1
ATOM 1772 N N . PRO B 1 95 ? -15.344 -4.902 -6.586 1 72.38 95 PRO B N 1
ATOM 1773 C CA . PRO B 1 95 ? -15.977 -4.957 -7.906 1 72.38 95 PRO B CA 1
ATOM 1774 C C . PRO B 1 95 ? -16.469 -3.588 -8.383 1 72.38 95 PRO B C 1
ATOM 1776 O O . PRO B 1 95 ? -16.484 -3.318 -9.586 1 72.38 95 PRO B O 1
ATOM 1779 N N . GLN B 1 96 ? -16.766 -2.779 -7.66 1 68 96 GLN B N 1
ATOM 1780 C CA . GLN B 1 96 ? -17.328 -1.524 -8.148 1 68 96 GLN B CA 1
ATOM 1781 C C . GLN B 1 96 ? -16.297 -0.721 -8.93 1 68 96 GLN B C 1
ATOM 1783 O O . GLN B 1 96 ? -16.656 0.104 -9.773 1 68 96 GLN B O 1
ATOM 1788 N N . GLU B 1 97 ? -15.133 -1.043 -8.883 1 64.31 97 GLU B N 1
ATOM 1789 C CA . GLU B 1 97 ? -14.094 -0.197 -9.461 1 64.31 97 GLU B CA 1
ATOM 1790 C C . GLU B 1 97 ? -13.664 -0.715 -10.836 1 64.31 97 GLU B C 1
ATOM 1792 O O . GLU B 1 97 ? -12.969 -0.017 -11.578 1 64.31 97 GLU B O 1
ATOM 1797 N N . LYS B 1 98 ? -14.141 -1.755 -11.312 1 67.25 98 LYS B N 1
ATOM 1798 C CA . LYS B 1 98 ? -13.859 -2.336 -12.617 1 67.25 98 LYS B CA 1
ATOM 1799 C C . LYS B 1 98 ? -12.359 -2.352 -12.906 1 67.25 98 LYS B C 1
ATOM 1801 O O . LYS B 1 98 ? -11.938 -2.074 -14.031 1 67.25 98 LYS B O 1
ATOM 1806 N N . GLN B 1 99 ? -11.609 -2.367 -12 1 78.44 99 GLN B N 1
ATOM 1807 C CA . GLN B 1 99 ? -10.164 -2.436 -12.203 1 78.44 99 GLN B CA 1
ATOM 1808 C C . GLN B 1 99 ? -9.641 -3.842 -11.93 1 78.44 99 GLN B C 1
ATOM 1810 O O . GLN B 1 99 ? -10.094 -4.512 -11 1 78.44 99 GLN B O 1
ATOM 1815 N N . GLY B 1 100 ? -8.828 -4.348 -12.828 1 83.5 100 GLY B N 1
ATOM 1816 C CA . GLY B 1 100 ? -8.18 -5.637 -12.633 1 83.5 100 GLY B CA 1
ATOM 1817 C C . GLY B 1 100 ? -7.156 -5.625 -11.508 1 83.5 100 GLY B C 1
ATOM 1818 O O . GLY B 1 100 ? -6.977 -4.609 -10.836 1 83.5 100 GLY B O 1
ATOM 1819 N N . PRO B 1 101 ? -6.629 -6.781 -11.25 1 89.62 101 PRO B N 1
ATOM 1820 C CA . PRO B 1 101 ? -5.602 -6.879 -10.211 1 89.62 101 PRO B CA 1
ATOM 1821 C C . PRO B 1 101 ? -4.32 -6.125 -10.57 1 89.62 101 PRO B C 1
ATOM 1823 O O . PRO B 1 101 ? -3.98 -6.012 -11.75 1 89.62 101 PRO B O 1
ATOM 1826 N N . ARG B 1 102 ? -3.779 -5.637 -9.586 1 91.12 102 ARG B N 1
ATOM 1827 C CA . ARG B 1 102 ? -2.52 -4.934 -9.805 1 91.12 102 ARG B CA 1
ATOM 1828 C C . ARG B 1 102 ? -1.433 -5.449 -8.867 1 91.12 102 ARG B C 1
ATOM 1830 O O . ARG B 1 102 ? -1.696 -5.73 -7.699 1 91.12 102 ARG B O 1
ATOM 1837 N N . LEU B 1 103 ? -0.311 -5.645 -9.469 1 94.62 103 LEU B N 1
ATOM 1838 C CA . LEU B 1 103 ? 0.858 -5.992 -8.664 1 94.62 103 LEU B CA 1
ATOM 1839 C C . LEU B 1 103 ? 1.383 -4.77 -7.918 1 94.62 103 LEU B C 1
ATOM 1841 O O . LEU B 1 103 ? 1.918 -3.844 -8.531 1 94.62 103 LEU B O 1
ATOM 1845 N N . VAL B 1 104 ? 1.241 -4.762 -6.637 1 91.19 104 VAL B N 1
ATOM 1846 C CA . VAL B 1 104 ? 1.618 -3.623 -5.809 1 91.19 104 VAL B CA 1
ATOM 1847 C C . VAL B 1 104 ? 3.119 -3.66 -5.527 1 91.19 104 VAL B C 1
ATOM 1849 O O . VAL B 1 104 ? 3.824 -2.678 -5.762 1 91.19 104 VAL B O 1
ATOM 1852 N N . SER B 1 105 ? 3.615 -4.734 -5 1 92.69 105 SER B N 1
ATOM 1853 C CA . SER B 1 105 ? 5.02 -4.961 -4.668 1 92.69 105 SER B CA 1
ATOM 1854 C C . SER B 1 105 ? 5.348 -6.449 -4.648 1 92.69 105 SER B C 1
ATOM 1856 O O . SER B 1 105 ? 4.457 -7.289 -4.77 1 92.69 105 SER B O 1
ATOM 1858 N N . TYR B 1 106 ? 6.707 -6.68 -4.555 1 96.12 106 TYR B N 1
ATOM 1859 C CA . TYR B 1 106 ? 7.098 -8.078 -4.477 1 96.12 106 TYR B CA 1
ATOM 1860 C C . TYR B 1 106 ? 8.531 -8.219 -3.967 1 96.12 106 TYR B C 1
ATOM 1862 O O . TYR B 1 106 ? 9.297 -7.254 -3.979 1 96.12 106 TYR B O 1
ATOM 1870 N N . GLU B 1 107 ? 8.852 -9.367 -3.475 1 96.75 107 GLU B N 1
ATOM 1871 C CA . GLU B 1 107 ? 10.188 -9.773 -3.033 1 96.75 107 GLU B CA 1
ATOM 1872 C C . GLU B 1 107 ? 10.625 -11.062 -3.717 1 96.75 107 GLU B C 1
ATOM 1874 O O . GLU B 1 107 ? 9.891 -12.055 -3.707 1 96.75 107 GLU B O 1
ATOM 1879 N N . THR B 1 108 ? 11.828 -11.023 -4.211 1 96.94 108 THR B N 1
ATOM 1880 C CA . THR B 1 108 ? 12.422 -12.227 -4.785 1 96.94 108 THR B CA 1
ATOM 1881 C C . THR B 1 108 ? 13.516 -12.781 -3.875 1 96.94 108 THR B C 1
ATOM 1883 O O . THR B 1 108 ? 13.805 -12.203 -2.824 1 96.94 108 THR B O 1
ATOM 1886 N N . GLY B 1 109 ? 13.984 -13.945 -4.293 1 97.44 109 GLY B N 1
ATOM 1887 C CA . GLY B 1 109 ? 15.039 -14.547 -3.498 1 97.44 109 GLY B CA 1
ATOM 1888 C C . GLY B 1 109 ? 14.539 -15.18 -2.217 1 97.44 109 GLY B C 1
ATOM 1889 O O . GLY B 1 109 ? 15.281 -15.289 -1.238 1 97.44 109 GLY B O 1
ATOM 1890 N N . LYS B 1 110 ? 13.367 -15.508 -2.193 1 97.69 110 LYS B N 1
ATOM 1891 C CA . LYS B 1 110 ? 12.766 -16.156 -1.028 1 97.69 110 LYS B CA 1
ATOM 1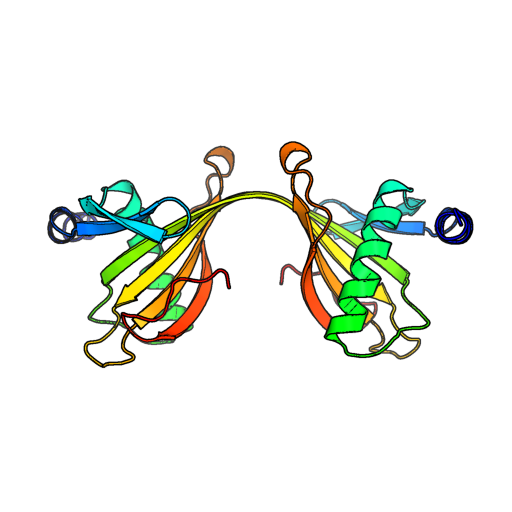892 C C . LYS B 1 110 ? 12.883 -17.672 -1.121 1 97.69 110 LYS B C 1
ATOM 1894 O O . LYS B 1 110 ? 13.133 -18.219 -2.197 1 97.69 110 LYS B O 1
ATOM 1899 N N . THR B 1 111 ? 12.648 -18.328 0.007 1 97.94 111 THR B N 1
ATOM 1900 C CA . THR B 1 111 ? 12.594 -19.797 0.056 1 97.94 111 THR B CA 1
ATOM 1901 C C . THR B 1 111 ? 11.164 -20.266 0.298 1 97.94 111 THR B C 1
ATOM 1903 O O . THR B 1 111 ? 10.289 -19.469 0.65 1 97.94 111 THR B O 1
ATOM 1906 N N . ARG B 1 112 ? 10.961 -21.531 0.136 1 95.31 112 ARG B N 1
ATOM 1907 C CA . ARG B 1 112 ? 9.648 -22.125 0.342 1 95.31 112 ARG B CA 1
ATOM 1908 C C . ARG B 1 112 ? 9.164 -21.906 1.77 1 95.31 112 ARG B C 1
ATOM 1910 O O . ARG B 1 112 ? 7.961 -21.734 2.004 1 95.31 112 ARG B O 1
ATOM 1917 N N . ASP B 1 113 ? 10.102 -21.875 2.74 1 94.5 113 ASP B N 1
ATOM 1918 C CA . ASP B 1 113 ? 9.727 -21.859 4.148 1 94.5 113 ASP B CA 1
ATOM 1919 C C . ASP B 1 113 ? 9.688 -20.438 4.691 1 94.5 113 ASP B C 1
ATOM 1921 O O . ASP B 1 113 ? 9.289 -20.203 5.836 1 94.5 113 ASP B O 1
ATOM 1925 N N . ASP B 1 114 ? 10.211 -19.547 3.932 1 94.81 114 ASP B N 1
ATOM 1926 C CA . ASP B 1 114 ? 10.055 -18.156 4.383 1 94.81 114 ASP B CA 1
ATOM 1927 C C . ASP B 1 114 ? 8.586 -17.828 4.645 1 94.81 114 ASP B C 1
ATOM 1929 O O . ASP B 1 114 ? 7.723 -18.109 3.811 1 94.81 114 ASP B O 1
ATOM 1933 N N . PRO B 1 115 ? 8.289 -17.359 5.789 1 91.12 115 PRO B N 1
ATOM 1934 C CA . PRO B 1 115 ? 6.891 -17.016 6.078 1 91.12 115 PRO B CA 1
ATOM 1935 C C . PRO B 1 115 ? 6.352 -15.906 5.172 1 91.12 115 PRO B C 1
ATOM 1937 O O . PRO B 1 115 ? 7.098 -15 4.789 1 91.12 115 PRO B O 1
ATOM 1940 N N . LEU B 1 116 ? 5.09 -16.047 4.855 1 90.19 116 LEU B N 1
ATOM 1941 C CA . LEU B 1 116 ? 4.398 -15.023 4.078 1 90.19 116 LEU B CA 1
ATOM 1942 C C . LEU B 1 116 ? 3.99 -13.852 4.965 1 90.19 116 LEU B C 1
ATOM 1944 O O . LEU B 1 116 ? 2.873 -13.82 5.488 1 90.19 116 LEU B O 1
ATOM 1948 N N . ASP B 1 117 ? 4.859 -12.828 5.18 1 83.25 117 ASP B N 1
ATOM 1949 C CA . ASP B 1 117 ? 4.605 -11.656 6.016 1 83.25 117 ASP B CA 1
ATOM 1950 C C . ASP B 1 117 ? 3.977 -10.531 5.199 1 83.25 117 ASP B C 1
ATOM 1952 O O . ASP B 1 117 ? 3.9 -10.609 3.971 1 83.25 117 ASP B O 1
ATOM 1956 N N . TYR B 1 118 ? 3.445 -9.609 6.16 1 79 118 TYR B N 1
ATOM 1957 C CA . TYR B 1 118 ? 2.945 -8.398 5.527 1 79 118 TYR B CA 1
ATOM 1958 C C . TYR B 1 118 ? 4.094 -7.465 5.148 1 79 118 TYR B C 1
ATOM 1960 O O . TYR B 1 118 ? 5.07 -7.348 5.891 1 79 118 TYR B O 1
ATOM 1968 N N . PHE B 1 119 ? 4.23 -7.125 3.793 1 76.31 119 PHE B N 1
ATOM 1969 C CA . PHE B 1 119 ? 5.32 -6.289 3.305 1 76.31 119 PHE B CA 1
ATOM 1970 C C . PHE B 1 119 ? 4.797 -5.215 2.359 1 76.31 119 PHE B C 1
ATOM 1972 O O . PHE B 1 119 ? 3.693 -5.332 1.825 1 76.31 119 PHE B O 1
#

Nearest PDB structures (foldseek):
  2oct-assembly1_A  TM=8.501E-01  e=1.575E-06  Homo sapiens
  4n6v-assembly7_4  TM=5.497E-01  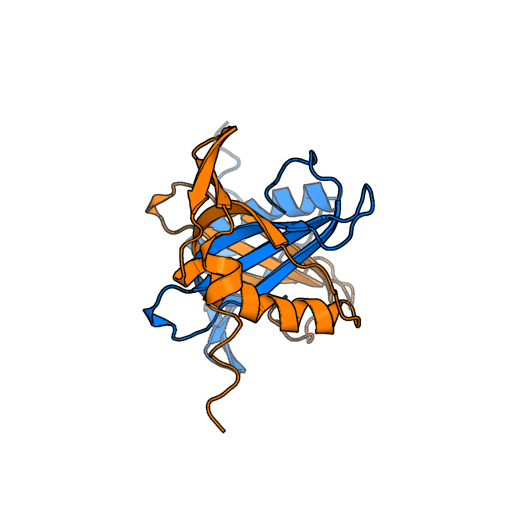e=7.721E-06  Homo sapiens
  1n9j-assembly1_B  TM=4.567E-01  e=1.007E-04  Homo sapiens
  3ul5-assembly1_A  TM=4.956E-01  e=2.187E-02  Saccharum officinarum
  5kux-assembly1_A  TM=5.851E-01  e=2.373E-01  synthetic construct